Protein AF-A0A4S8SMD7-F1 (afdb_monomer_lite)

Radius of gyration: 25.99 Å; chains: 1; bounding box: 83×62×68 Å

InterPro domains:
  IPR006640 SprT-like [PF10263] (45-137)
  IPR006640 SprT-like [SM00731] (47-194)

pLDDT: mean 81.12, std 17.54, range [32.28, 97.88]

Sequence (212 aa):
MNTQYDCIIERNGTQNDEFARIHCRTTALRRREFGFRKKDIAEWLIHELDQRTTGGTIAYLTGGIKIIWKERIPGKLGVADVVSGTIQLSEELIDDEQKLRNTVCHEFSHLLAYYHSGRTDHGELFFCWAQFCTDKMRPLDMGPVQIKAPRQDSYEFIWQCEKEDCGQEYGRHTKSIDLRWDKCHRCLGALLQTNPIARTLRWQIDTPGTIH

Structure (mmCIF, N/CA/C/O backbone):
data_AF-A0A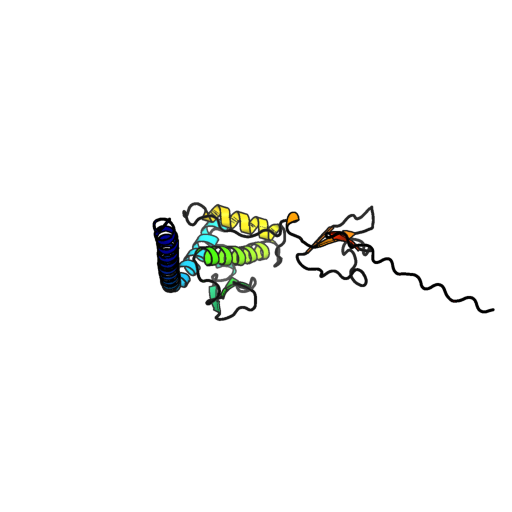4S8SMD7-F1
#
_entry.id   AF-A0A4S8SMD7-F1
#
loop_
_atom_site.group_PDB
_atom_site.id
_atom_site.type_symbol
_atom_site.label_atom_id
_atom_site.label_alt_id
_atom_site.label_comp_id
_atom_site.label_asym_id
_atom_site.label_entity_id
_atom_site.label_seq_id
_atom_site.pdbx_PDB_ins_code
_atom_site.Cartn_x
_atom_site.Cartn_y
_atom_site.Cartn_z
_atom_site.occupancy
_atom_site.B_iso_or_equiv
_atom_site.auth_seq_id
_atom_site.auth_comp_id
_atom_site.auth_asym_id
_atom_site.auth_atom_id
_atom_site.pdbx_PDB_model_num
ATOM 1 N N . MET A 1 1 ? 37.724 35.837 40.756 1.00 41.38 1 MET A N 1
ATOM 2 C CA . MET A 1 1 ? 37.958 34.627 39.938 1.00 41.38 1 MET A CA 1
ATOM 3 C C . MET A 1 1 ? 36.617 33.926 39.773 1.00 41.38 1 MET A C 1
ATOM 5 O O . MET A 1 1 ? 35.863 33.871 40.734 1.00 41.38 1 MET A O 1
ATOM 9 N N . ASN A 1 2 ? 36.286 33.588 38.527 1.00 46.41 2 ASN A N 1
ATOM 10 C CA . ASN A 1 2 ? 34.947 33.412 37.950 1.00 46.41 2 ASN A CA 1
ATOM 11 C C . ASN A 1 2 ? 34.037 32.377 38.642 1.00 46.41 2 ASN A C 1
ATOM 13 O O . ASN A 1 2 ? 34.191 31.191 38.403 1.00 46.41 2 ASN A O 1
ATOM 17 N N . THR A 1 3 ? 33.016 32.827 39.376 1.00 52.53 3 THR A N 1
ATOM 18 C CA . THR A 1 3 ? 31.900 31.995 39.886 1.00 52.53 3 THR A CA 1
ATOM 19 C C . THR A 1 3 ? 30.621 32.112 39.042 1.00 52.53 3 THR A C 1
ATOM 21 O O . THR A 1 3 ? 29.608 31.489 39.344 1.00 52.53 3 THR A O 1
ATOM 24 N N . GLN A 1 4 ? 30.644 32.913 37.971 1.00 45.66 4 GLN A N 1
ATOM 25 C CA . GLN A 1 4 ? 29.459 33.206 37.154 1.00 45.66 4 GLN A CA 1
ATOM 26 C C . GLN A 1 4 ? 29.297 32.271 35.940 1.00 45.66 4 GLN A C 1
ATOM 28 O O . GLN A 1 4 ? 28.200 32.168 35.400 1.00 45.66 4 GLN A O 1
ATOM 33 N N . TYR A 1 5 ? 30.356 31.560 35.535 1.00 41.28 5 TYR A N 1
ATOM 34 C CA . TYR A 1 5 ? 30.335 30.658 34.374 1.00 41.28 5 TYR A CA 1
ATOM 35 C C . TYR A 1 5 ? 29.839 29.242 34.721 1.00 41.28 5 TYR A C 1
ATOM 37 O O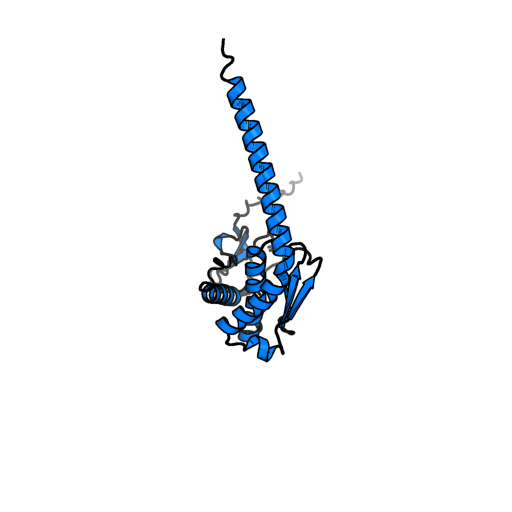 . TYR A 1 5 ? 29.122 28.646 33.918 1.00 41.28 5 TYR A O 1
ATOM 45 N N . ASP A 1 6 ? 30.103 28.749 35.935 1.00 43.66 6 ASP A N 1
ATOM 46 C CA . ASP A 1 6 ? 29.659 27.413 36.372 1.00 43.66 6 ASP A CA 1
ATOM 47 C C . ASP A 1 6 ? 28.130 27.333 36.553 1.00 43.66 6 ASP A C 1
ATOM 49 O O . ASP A 1 6 ? 27.500 26.336 36.206 1.00 43.66 6 ASP A O 1
ATOM 53 N N . CYS A 1 7 ? 27.491 28.432 36.971 1.00 41.72 7 CYS A N 1
ATOM 54 C CA . CYS A 1 7 ? 26.037 28.490 37.172 1.00 41.72 7 CYS A CA 1
ATOM 55 C C . CYS A 1 7 ? 25.232 28.487 35.850 1.00 41.72 7 CYS A C 1
ATOM 57 O O . CYS A 1 7 ? 24.040 28.181 35.845 1.00 41.72 7 CYS A O 1
ATOM 59 N N . ILE A 1 8 ? 25.861 28.827 34.715 1.00 46.12 8 ILE A N 1
ATOM 60 C CA . ILE A 1 8 ? 25.218 28.843 33.387 1.00 46.12 8 ILE A CA 1
ATOM 61 C C . ILE A 1 8 ? 25.262 27.447 32.743 1.00 46.12 8 ILE A C 1
ATOM 63 O O . ILE A 1 8 ? 24.294 27.038 32.101 1.00 46.12 8 ILE A O 1
ATOM 67 N N . ILE A 1 9 ? 26.344 26.688 32.945 1.00 48.50 9 ILE A N 1
ATOM 68 C CA . ILE A 1 9 ? 26.490 25.326 32.406 1.00 48.50 9 ILE A CA 1
ATOM 69 C C . ILE A 1 9 ? 25.503 24.354 33.084 1.00 48.50 9 ILE A C 1
ATOM 71 O O . ILE A 1 9 ? 24.825 23.597 32.389 1.00 48.50 9 ILE A O 1
ATOM 75 N N . GLU A 1 10 ? 25.330 24.428 34.409 1.00 45.69 10 GLU A N 1
ATOM 76 C CA . GLU A 1 10 ? 24.370 23.580 35.144 1.00 45.69 10 GLU A CA 1
ATOM 77 C C . GLU A 1 10 ? 22.899 23.890 34.802 1.00 45.69 10 GLU A C 1
ATOM 79 O O . GLU A 1 10 ? 22.065 22.984 34.685 1.00 45.69 10 GLU A O 1
ATOM 84 N N . ARG A 1 11 ? 22.564 25.168 34.572 1.00 49.81 11 ARG A N 1
ATOM 85 C CA . ARG A 1 11 ? 21.213 25.578 34.143 1.00 49.81 11 ARG A CA 1
ATOM 86 C C . ARG A 1 11 ? 20.875 25.092 32.730 1.00 49.81 11 ARG A C 1
ATOM 88 O O . ARG A 1 11 ? 19.747 24.675 32.494 1.00 49.81 11 ARG A O 1
ATOM 95 N N . ASN A 1 12 ? 21.845 25.077 31.814 1.00 52.22 12 ASN A N 1
ATOM 96 C CA . ASN A 1 12 ? 21.645 24.567 30.452 1.00 52.22 12 ASN A CA 1
ATOM 97 C C . ASN A 1 12 ? 21.489 23.034 30.405 1.00 52.22 12 ASN A C 1
ATOM 99 O O . ASN A 1 12 ? 20.720 22.524 29.591 1.00 52.22 12 ASN A O 1
ATOM 103 N N . GLY A 1 13 ? 22.178 22.293 31.282 1.00 56.97 13 GLY A N 1
ATOM 104 C CA . GLY A 1 13 ? 22.036 20.835 31.391 1.00 56.97 13 GLY A CA 1
ATOM 105 C C . GLY A 1 13 ? 20.663 20.407 31.920 1.00 56.97 13 GLY A C 1
ATOM 106 O O . GLY A 1 13 ? 19.989 19.580 31.313 1.00 56.97 13 GLY A O 1
ATOM 107 N N . THR A 1 14 ? 20.200 21.038 33.002 1.00 60.91 14 THR A N 1
ATOM 108 C CA . THR A 1 14 ? 18.906 20.713 33.631 1.00 60.91 14 THR A CA 1
ATOM 109 C C . THR A 1 14 ? 17.706 21.074 32.753 1.00 60.91 14 THR A C 1
ATOM 111 O O . THR A 1 14 ? 16.734 20.319 32.699 1.00 60.91 14 THR A O 1
ATOM 114 N N . GLN A 1 15 ? 17.789 22.179 32.006 1.00 60.78 15 GLN A N 1
ATOM 115 C CA . GLN A 1 15 ? 16.745 22.585 31.070 1.00 60.78 15 GLN A CA 1
ATOM 116 C C . GLN A 1 15 ? 16.658 21.638 29.858 1.00 60.78 15 GLN A C 1
ATOM 118 O O . GLN A 1 15 ? 15.559 21.244 29.468 1.00 60.78 15 GLN A O 1
ATOM 123 N N . ASN A 1 16 ? 17.796 21.206 29.298 1.00 66.81 16 ASN A N 1
ATOM 124 C CA . ASN A 1 16 ? 17.831 20.209 28.219 1.00 66.81 16 ASN A CA 1
ATOM 125 C C . ASN A 1 16 ? 17.277 18.845 28.665 1.00 66.81 16 ASN A C 1
ATOM 127 O O . ASN A 1 16 ? 16.540 18.206 27.910 1.00 66.81 16 ASN A O 1
ATOM 131 N N . ASP A 1 17 ? 17.558 18.429 29.901 1.00 72.25 17 ASP A N 1
ATOM 132 C CA . ASP A 1 17 ? 17.010 17.199 30.482 1.00 72.25 17 ASP A CA 1
ATOM 133 C C . ASP A 1 17 ? 15.491 17.284 30.697 1.00 72.25 17 ASP A C 1
ATOM 135 O O . ASP A 1 17 ? 14.762 16.318 30.449 1.00 72.25 17 ASP A O 1
ATOM 139 N N . GLU A 1 18 ? 14.982 18.440 31.129 1.00 74.19 18 GLU A N 1
ATOM 140 C CA . GLU A 1 18 ? 13.546 18.685 31.264 1.00 74.19 18 GLU A CA 1
ATOM 141 C C . GLU A 1 18 ? 12.842 18.672 29.900 1.00 74.19 18 GLU A C 1
ATOM 143 O O . GLU A 1 18 ? 11.834 17.976 29.734 1.00 74.19 18 GLU A O 1
ATOM 148 N N . PHE A 1 19 ? 13.409 19.343 28.891 1.00 73.12 19 PHE A N 1
ATOM 149 C CA . PHE A 1 19 ? 12.911 19.292 27.514 1.00 73.12 19 PHE A CA 1
ATOM 150 C C . PHE A 1 19 ? 12.881 17.860 26.970 1.00 73.12 19 PHE A C 1
ATOM 152 O O . PHE A 1 19 ? 11.868 17.446 26.401 1.00 73.12 19 PHE A O 1
ATOM 159 N N . ALA A 1 20 ? 13.940 17.074 27.182 1.00 67.94 20 ALA A N 1
ATOM 160 C CA . ALA A 1 20 ? 13.997 15.677 26.758 1.00 67.94 20 ALA A CA 1
ATOM 161 C C . ALA A 1 20 ? 12.917 14.821 27.443 1.00 67.94 20 ALA A C 1
ATOM 163 O O . ALA A 1 20 ? 12.244 14.020 26.787 1.00 67.94 20 ALA A O 1
ATOM 164 N N . ARG A 1 21 ? 12.685 15.018 28.747 1.00 69.62 21 ARG A N 1
ATOM 165 C CA . ARG A 1 21 ? 11.627 14.325 29.505 1.00 69.62 21 ARG A CA 1
ATOM 166 C C . ARG A 1 21 ? 10.229 14.700 29.020 1.00 69.62 21 ARG A C 1
ATOM 168 O O . ARG A 1 21 ? 9.400 13.811 28.815 1.00 69.62 21 ARG A O 1
ATOM 175 N N . ILE A 1 22 ? 9.962 15.989 28.803 1.00 74.50 22 ILE A N 1
ATOM 176 C CA . ILE A 1 22 ? 8.681 16.479 28.272 1.00 74.50 22 ILE A CA 1
ATOM 177 C C . ILE A 1 22 ? 8.455 15.936 26.856 1.00 74.50 22 ILE A C 1
ATOM 179 O O . ILE A 1 22 ? 7.368 15.438 26.553 1.00 74.50 22 ILE A O 1
ATOM 183 N N . HIS A 1 23 ? 9.475 15.959 25.998 1.00 71.75 23 HIS A N 1
ATOM 184 C CA . HIS A 1 23 ? 9.405 15.411 24.645 1.00 71.75 23 HIS A CA 1
ATOM 185 C C . HIS A 1 23 ? 9.145 13.895 24.646 1.00 71.75 23 HIS A C 1
ATOM 187 O O . HIS A 1 23 ? 8.269 13.409 23.930 1.00 71.75 23 HIS A O 1
ATOM 193 N N . CYS A 1 24 ? 9.841 13.139 25.498 1.00 73.12 24 CYS A N 1
ATOM 194 C CA . CYS A 1 24 ? 9.618 11.704 25.665 1.00 73.12 24 CYS A CA 1
ATOM 195 C C . CYS A 1 24 ? 8.185 11.411 26.139 1.00 73.12 24 CYS A C 1
ATOM 197 O O . CYS A 1 24 ? 7.475 10.609 25.528 1.00 73.12 24 CYS A O 1
ATOM 199 N N . ARG A 1 25 ? 7.713 12.125 27.171 1.00 74.25 25 ARG A N 1
ATOM 200 C CA . ARG A 1 25 ? 6.352 11.977 27.706 1.00 74.25 25 ARG A CA 1
ATOM 201 C C . ARG A 1 25 ? 5.287 12.314 26.664 1.00 74.25 25 ARG A C 1
ATOM 203 O O . ARG A 1 25 ? 4.328 11.564 26.511 1.00 74.25 25 ARG A O 1
ATOM 210 N N . THR A 1 26 ? 5.443 13.418 25.939 1.00 76.44 26 THR A N 1
ATOM 211 C CA . THR A 1 26 ? 4.496 13.817 24.883 1.00 76.44 26 THR A CA 1
ATOM 212 C C . THR A 1 26 ? 4.487 12.821 23.726 1.00 76.44 26 THR A C 1
ATOM 214 O O . THR A 1 26 ? 3.414 12.464 23.246 1.00 76.44 26 THR A O 1
ATOM 217 N N . THR A 1 27 ? 5.646 12.287 23.334 1.00 76.56 27 THR A N 1
ATOM 218 C CA . THR A 1 27 ? 5.750 11.232 22.314 1.00 76.56 27 THR A CA 1
ATOM 219 C C . THR A 1 27 ? 5.077 9.935 22.764 1.00 76.56 27 THR A C 1
ATOM 221 O O . THR A 1 27 ? 4.325 9.337 21.998 1.00 76.56 27 THR A O 1
ATOM 224 N N . ALA A 1 28 ? 5.271 9.519 24.018 1.00 77.38 28 ALA A N 1
ATOM 225 C CA . ALA A 1 28 ? 4.609 8.339 24.575 1.00 77.38 28 ALA A CA 1
ATOM 226 C C . ALA A 1 28 ? 3.078 8.495 24.621 1.00 77.38 28 ALA A C 1
ATOM 228 O O . ALA A 1 28 ? 2.353 7.562 24.277 1.00 77.38 28 ALA A O 1
ATOM 229 N N . LEU A 1 29 ? 2.579 9.681 24.989 1.00 82.81 29 LEU A N 1
ATOM 230 C CA . LEU A 1 29 ? 1.145 9.980 24.968 1.00 82.81 29 LEU A CA 1
ATOM 231 C C . LEU A 1 29 ? 0.577 9.944 23.543 1.00 82.81 29 LEU A C 1
ATOM 233 O O . LEU A 1 29 ? -0.448 9.303 23.334 1.00 82.81 29 LEU A O 1
ATOM 237 N N . ARG A 1 30 ? 1.272 10.541 22.563 1.00 80.44 30 ARG A N 1
ATOM 238 C CA . ARG A 1 30 ? 0.876 10.497 21.142 1.00 80.44 30 ARG A CA 1
ATOM 239 C C . ARG A 1 30 ? 0.817 9.068 20.605 1.00 80.44 30 ARG A C 1
ATOM 241 O O . ARG A 1 30 ? -0.160 8.709 19.960 1.00 80.44 30 ARG A O 1
ATOM 248 N N . ARG A 1 31 ? 1.817 8.235 20.916 1.00 81.69 31 ARG A N 1
ATOM 249 C CA . ARG A 1 31 ? 1.823 6.805 20.554 1.00 81.69 31 ARG A CA 1
ATOM 250 C C . ARG A 1 31 ? 0.638 6.059 21.157 1.00 81.69 31 ARG A C 1
ATOM 252 O O . ARG A 1 31 ? 0.001 5.264 20.475 1.00 81.69 31 ARG A O 1
ATOM 259 N N . ARG A 1 32 ? 0.323 6.325 22.429 1.00 86.12 32 ARG A N 1
ATOM 260 C CA . ARG A 1 32 ? -0.814 5.703 23.116 1.00 86.12 32 ARG A CA 1
ATOM 261 C C . ARG A 1 32 ? -2.148 6.126 22.499 1.00 86.12 32 ARG A C 1
ATOM 263 O O . ARG A 1 32 ? -2.985 5.271 22.241 1.00 86.12 32 ARG A O 1
ATOM 270 N N . GLU A 1 33 ? -2.330 7.420 22.250 1.00 88.56 33 GLU A N 1
ATOM 271 C CA . GLU A 1 33 ? -3.522 7.962 21.592 1.00 88.56 33 GLU A CA 1
ATOM 272 C C . GLU A 1 33 ? -3.705 7.374 20.188 1.00 88.56 33 GLU A C 1
ATOM 274 O O . GLU A 1 33 ? -4.790 6.907 19.842 1.00 88.56 33 GLU A O 1
ATOM 279 N N . PHE A 1 34 ? -2.627 7.335 19.403 1.00 91.44 34 PHE A N 1
ATOM 280 C CA . PHE A 1 34 ? -2.620 6.699 18.093 1.00 91.44 34 PHE A CA 1
ATOM 281 C C . PHE A 1 34 ? -2.985 5.214 18.187 1.00 91.44 34 PHE A C 1
ATOM 283 O O . PHE A 1 34 ? -3.823 4.747 17.422 1.00 91.44 34 PHE A O 1
ATOM 290 N N . GLY A 1 35 ? -2.446 4.490 19.171 1.00 90.38 35 GLY A N 1
ATOM 291 C CA . GLY A 1 35 ? -2.776 3.087 19.421 1.00 90.38 35 GLY A CA 1
ATOM 292 C C . GLY A 1 35 ? -4.277 2.814 19.562 1.00 90.38 35 GLY A C 1
ATOM 293 O O . GLY A 1 35 ? -4.737 1.775 19.094 1.00 90.38 35 GLY A O 1
ATOM 294 N N . PHE A 1 36 ? -5.048 3.751 20.128 1.00 91.31 36 PHE A N 1
ATOM 295 C CA . PHE A 1 36 ? -6.505 3.616 20.249 1.00 91.31 36 PHE A CA 1
ATOM 296 C C . PHE A 1 36 ? -7.260 3.822 18.934 1.00 91.31 36 PHE A C 1
ATOM 298 O O . PHE A 1 36 ? -8.317 3.230 18.761 1.00 91.31 36 PHE A O 1
ATOM 305 N N . ARG A 1 37 ? -6.740 4.647 18.016 1.00 94.19 37 ARG A N 1
ATOM 306 C CA . ARG A 1 37 ? -7.440 5.029 16.773 1.00 94.19 37 ARG A CA 1
ATOM 307 C C . ARG A 1 37 ? -6.867 4.385 15.513 1.00 94.19 37 ARG A C 1
ATOM 309 O O . ARG A 1 37 ? -7.486 4.459 14.459 1.00 94.19 37 ARG A O 1
ATOM 316 N N . LYS A 1 38 ? -5.685 3.761 15.581 1.00 94.81 38 LYS A N 1
ATOM 317 C CA . LYS A 1 38 ? -4.954 3.292 14.390 1.00 94.81 38 LYS A CA 1
ATOM 318 C C . LYS A 1 38 ? -5.741 2.297 13.540 1.00 94.81 38 LYS A C 1
ATOM 320 O O . LYS A 1 38 ? -5.583 2.302 12.326 1.00 94.81 38 LYS A O 1
ATOM 325 N N . LYS A 1 39 ? -6.586 1.465 14.156 1.00 96.19 39 LYS A N 1
ATOM 326 C CA . LYS A 1 39 ? -7.413 0.486 13.434 1.00 96.19 39 LYS A CA 1
ATOM 327 C C . LYS A 1 39 ? -8.501 1.183 12.623 1.00 96.19 39 LYS A C 1
ATOM 329 O O . LYS A 1 39 ? -8.583 0.946 11.424 1.00 96.19 39 LYS A O 1
ATOM 334 N N . ASP A 1 40 ? -9.216 2.121 13.238 1.00 96.00 40 ASP A N 1
ATOM 335 C CA . ASP A 1 40 ? -10.236 2.931 12.563 1.00 96.00 40 ASP A CA 1
ATOM 336 C C . ASP A 1 40 ? -9.630 3.771 11.435 1.00 96.00 40 ASP A C 1
ATOM 338 O O . ASP A 1 40 ? -10.178 3.839 10.337 1.00 96.00 40 ASP A O 1
ATOM 342 N N . ILE A 1 41 ? -8.455 4.365 11.680 1.00 94.88 41 ILE A N 1
ATOM 343 C CA . ILE A 1 41 ? -7.715 5.116 10.660 1.00 94.88 41 ILE A CA 1
ATOM 344 C C . ILE A 1 41 ? -7.346 4.200 9.489 1.00 94.88 41 ILE A C 1
ATOM 346 O O . ILE A 1 41 ? -7.475 4.612 8.342 1.00 94.88 41 ILE A O 1
ATOM 350 N N . ALA A 1 42 ? -6.894 2.972 9.748 1.00 96.56 42 ALA A N 1
ATOM 351 C CA . ALA A 1 42 ? -6.493 2.046 8.694 1.00 96.56 42 ALA A CA 1
ATOM 352 C C . ALA A 1 42 ? -7.679 1.615 7.813 1.00 96.56 42 ALA A C 1
ATOM 354 O O . ALA A 1 42 ? -7.561 1.648 6.589 1.00 96.56 42 ALA A O 1
ATOM 355 N N . GLU A 1 43 ? -8.816 1.271 8.424 1.00 96.69 43 GLU A N 1
ATOM 356 C CA . GLU A 1 43 ? -10.051 0.920 7.704 1.00 96.69 43 GLU A CA 1
ATOM 357 C C . GLU A 1 43 ? -10.543 2.088 6.842 1.00 96.69 43 GLU A C 1
ATOM 359 O O . GLU A 1 43 ? -10.805 1.934 5.647 1.00 96.69 43 GLU A O 1
ATOM 364 N N . TRP A 1 44 ? -10.582 3.290 7.422 1.00 95.56 44 TRP A N 1
ATOM 365 C CA . TRP A 1 44 ? -10.942 4.499 6.690 1.00 95.56 44 TRP A CA 1
ATOM 366 C C . TRP A 1 44 ? -9.966 4.793 5.539 1.00 95.56 44 TRP A C 1
ATOM 368 O O . TRP A 1 44 ? -10.401 5.125 4.437 1.00 95.56 44 TRP A O 1
ATOM 378 N N . LEU A 1 45 ? -8.655 4.617 5.753 1.00 95.38 45 LEU A N 1
ATOM 379 C CA . LEU A 1 45 ? -7.633 4.846 4.727 1.00 95.38 45 LEU A CA 1
ATOM 380 C C . LEU A 1 45 ? -7.822 3.937 3.515 1.00 95.38 45 LEU A C 1
ATOM 382 O O . LEU A 1 45 ? -7.719 4.420 2.391 1.00 95.38 45 LEU A O 1
ATOM 386 N N . ILE A 1 46 ? -8.076 2.641 3.719 1.00 96.06 46 ILE A N 1
ATOM 387 C CA . ILE A 1 46 ? -8.284 1.707 2.605 1.00 96.06 46 ILE A CA 1
ATOM 388 C C . ILE A 1 46 ? -9.532 2.074 1.811 1.00 96.06 46 ILE A C 1
ATOM 390 O O . ILE A 1 46 ? -9.481 2.092 0.581 1.00 96.06 46 ILE A O 1
ATOM 394 N N . HIS A 1 47 ? -10.627 2.397 2.502 1.00 96.12 47 HIS A N 1
ATOM 395 C CA . HIS A 1 47 ? -11.850 2.831 1.841 1.00 96.12 47 HIS A CA 1
ATOM 396 C C . HIS A 1 47 ? -11.602 4.084 0.990 1.00 96.12 47 HIS A C 1
ATOM 398 O O . HIS A 1 47 ? -11.899 4.089 -0.203 1.00 96.12 47 HIS A O 1
ATOM 404 N N . GLU A 1 48 ? -11.006 5.130 1.567 1.00 95.56 48 GLU A N 1
ATOM 405 C CA . GLU A 1 48 ? -10.721 6.369 0.837 1.00 95.56 48 GLU A CA 1
ATOM 406 C C . GLU A 1 48 ? -9.742 6.163 -0.320 1.00 95.56 48 GLU A C 1
ATOM 408 O O . GLU A 1 48 ? -9.937 6.743 -1.389 1.00 95.56 48 GLU A O 1
ATOM 413 N N . LEU A 1 49 ? -8.710 5.334 -0.139 1.00 95.38 49 LEU A N 1
ATOM 414 C CA . LEU A 1 49 ? -7.770 4.996 -1.204 1.00 95.38 49 LEU A CA 1
ATOM 415 C C . LEU A 1 49 ? -8.498 4.352 -2.376 1.00 95.38 49 LEU A C 1
ATOM 417 O O . LEU A 1 49 ? -8.363 4.834 -3.501 1.00 95.38 49 LEU A O 1
ATOM 421 N N . ASP A 1 50 ? -9.296 3.315 -2.135 1.00 97.31 50 ASP A N 1
ATOM 422 C CA . ASP A 1 50 ? -9.985 2.609 -3.211 1.00 97.31 50 ASP A CA 1
ATOM 423 C C . ASP A 1 50 ? -11.019 3.495 -3.915 1.00 97.31 50 ASP A C 1
ATOM 425 O O . ASP A 1 50 ? -11.061 3.558 -5.147 1.00 97.31 50 ASP A O 1
ATOM 429 N N . GLN A 1 51 ? -11.785 4.280 -3.153 1.00 96.81 51 GLN A N 1
ATOM 430 C CA . GLN A 1 51 ? -12.743 5.229 -3.720 1.00 96.81 51 GLN A CA 1
ATOM 431 C C . GLN A 1 51 ? -12.062 6.297 -4.583 1.00 96.81 51 GLN A C 1
ATOM 433 O O . GLN A 1 51 ? -12.492 6.564 -5.705 1.00 96.81 51 GLN A O 1
ATOM 438 N N . ARG A 1 52 ? -10.967 6.901 -4.110 1.00 94.88 52 ARG A N 1
ATOM 439 C CA . ARG A 1 52 ? -10.307 8.015 -4.815 1.00 94.88 52 ARG A CA 1
ATOM 440 C C . ARG A 1 52 ? -9.423 7.571 -5.977 1.00 94.88 52 ARG A C 1
ATOM 442 O O . ARG A 1 52 ? -9.157 8.380 -6.873 1.00 94.88 52 ARG A O 1
ATOM 449 N N . THR A 1 53 ? -8.935 6.332 -5.956 1.00 94.69 53 THR A N 1
ATOM 450 C CA . THR A 1 53 ? -8.048 5.791 -6.997 1.00 94.69 53 THR A CA 1
ATOM 451 C C . THR A 1 53 ? -8.808 5.013 -8.063 1.00 94.69 53 THR A C 1
ATOM 453 O O . THR A 1 53 ? -8.535 5.221 -9.244 1.00 94.69 53 THR A O 1
ATOM 456 N N . THR A 1 54 ? -9.769 4.167 -7.675 1.00 96.19 54 THR A N 1
ATOM 457 C CA . THR A 1 54 ? -10.466 3.255 -8.599 1.00 96.19 54 THR A CA 1
ATOM 458 C C . THR A 1 54 ? -11.992 3.337 -8.547 1.00 96.19 54 THR A C 1
ATOM 460 O O . THR A 1 54 ? -12.663 2.611 -9.282 1.00 96.19 54 THR A O 1
ATOM 463 N N . GLY A 1 55 ? -12.564 4.194 -7.694 1.00 96.69 55 GLY A N 1
ATOM 464 C CA . GLY A 1 55 ? -14.014 4.271 -7.502 1.00 96.69 55 GLY A CA 1
ATOM 465 C C . GLY A 1 55 ? -14.608 3.027 -6.835 1.00 96.69 55 GLY A C 1
ATOM 466 O O . GLY A 1 55 ? -15.761 2.698 -7.097 1.00 96.69 55 GLY A O 1
ATOM 467 N N . GLY A 1 56 ? -13.826 2.306 -6.023 1.00 96.88 56 GLY A N 1
ATOM 468 C CA . GLY A 1 56 ? -14.283 1.090 -5.337 1.00 96.88 56 GLY A CA 1
ATOM 469 C C . GLY A 1 56 ? -14.101 -0.213 -6.127 1.00 96.88 56 GLY A C 1
ATOM 470 O O . GLY A 1 56 ? -14.647 -1.250 -5.747 1.00 96.88 56 GLY A O 1
ATOM 471 N N . THR A 1 57 ? -13.379 -0.179 -7.252 1.00 96.62 57 THR A N 1
ATOM 472 C CA . THR A 1 57 ? -13.217 -1.343 -8.135 1.00 96.62 57 THR A CA 1
ATOM 473 C C . THR A 1 57 ? -12.420 -2.456 -7.461 1.00 96.62 57 THR A C 1
ATOM 475 O O . THR A 1 57 ? -12.774 -3.623 -7.613 1.00 96.62 57 THR A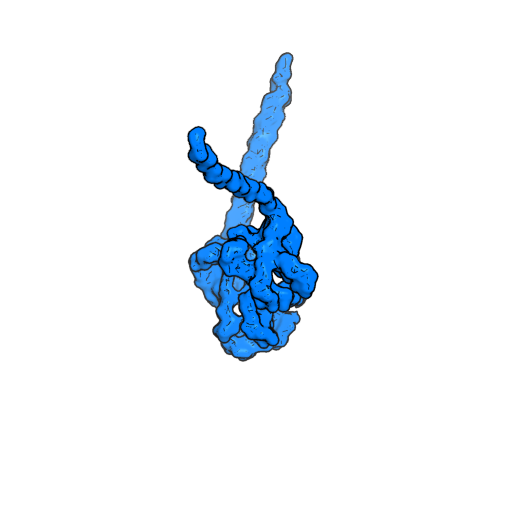 O 1
ATOM 478 N N . ILE A 1 58 ? -11.369 -2.137 -6.696 1.00 95.81 58 ILE A N 1
ATOM 479 C CA . ILE A 1 58 ? -10.554 -3.177 -6.052 1.00 95.81 58 ILE A CA 1
ATOM 480 C C . ILE A 1 58 ? -11.370 -3.897 -4.982 1.00 95.81 58 ILE A C 1
ATOM 482 O O . ILE A 1 58 ? -11.402 -5.125 -4.986 1.00 95.81 58 ILE A O 1
ATOM 486 N N . ALA A 1 59 ? -12.101 -3.167 -4.135 1.00 96.12 59 ALA A N 1
ATOM 487 C CA . ALA A 1 59 ? -13.005 -3.776 -3.169 1.00 96.12 59 ALA A CA 1
ATOM 488 C C . ALA A 1 59 ? -14.092 -4.618 -3.846 1.00 96.12 59 ALA A C 1
ATOM 490 O O . ALA A 1 59 ? -14.412 -5.699 -3.359 1.00 96.12 59 ALA A O 1
ATOM 491 N N . TYR A 1 60 ? -14.641 -4.175 -4.979 1.00 95.44 60 TYR A N 1
ATOM 492 C CA . TYR A 1 60 ? -15.598 -4.982 -5.735 1.00 95.44 60 TYR A CA 1
ATOM 493 C C . TYR A 1 60 ? -14.984 -6.309 -6.211 1.00 95.44 60 TYR A C 1
ATOM 495 O O . TYR A 1 60 ? -15.573 -7.368 -5.997 1.00 95.44 60 TYR A O 1
ATOM 503 N N . LEU A 1 61 ? -13.787 -6.267 -6.805 1.00 92.94 61 LEU A N 1
ATOM 504 C CA . LEU A 1 61 ? -13.115 -7.450 -7.351 1.00 92.94 61 LEU A CA 1
ATOM 505 C C . LEU A 1 61 ? -12.659 -8.439 -6.270 1.00 92.94 61 LEU A C 1
ATOM 507 O O . LEU A 1 61 ? -12.680 -9.645 -6.506 1.00 92.94 61 LEU A O 1
ATOM 511 N N . THR A 1 62 ? -12.278 -7.954 -5.087 1.00 92.75 62 THR A N 1
ATOM 512 C CA . THR A 1 62 ? -11.804 -8.806 -3.983 1.00 92.75 62 THR A CA 1
ATOM 513 C C . THR A 1 62 ? -12.927 -9.286 -3.058 1.00 92.75 62 THR A C 1
ATOM 515 O O . THR A 1 62 ? -12.680 -10.093 -2.162 1.00 92.75 62 THR A O 1
ATOM 518 N N . GLY A 1 63 ? -14.159 -8.785 -3.221 1.00 92.50 63 GLY A N 1
ATOM 519 C CA . GLY A 1 63 ? -15.242 -8.999 -2.253 1.00 92.50 63 GLY A CA 1
ATOM 520 C C . GLY A 1 63 ? -15.034 -8.237 -0.934 1.00 92.50 63 GLY A C 1
ATOM 521 O O . GLY A 1 63 ? -15.473 -8.685 0.127 1.00 92.50 63 GLY A O 1
ATOM 522 N N . GLY A 1 64 ? -14.343 -7.101 -1.006 1.00 93.56 64 GLY A N 1
ATOM 523 C CA . GLY A 1 64 ? -13.933 -6.245 0.101 1.00 93.56 64 GLY A CA 1
ATOM 524 C C . GLY A 1 64 ? -12.434 -6.355 0.370 1.00 93.56 64 GLY A C 1
ATOM 525 O O . GLY A 1 64 ? -11.871 -7.450 0.377 1.00 93.56 64 GLY A O 1
ATOM 526 N N . ILE A 1 65 ? -11.778 -5.218 0.592 1.00 96.38 65 ILE A N 1
ATOM 527 C CA . ILE A 1 65 ? -10.373 -5.174 1.012 1.00 96.38 65 ILE A CA 1
ATOM 528 C C . ILE A 1 65 ? -10.348 -5.310 2.532 1.00 96.38 65 ILE A C 1
ATOM 530 O O . ILE A 1 65 ? -11.025 -4.555 3.225 1.00 96.38 65 ILE A O 1
ATOM 534 N N . LYS A 1 66 ? -9.604 -6.285 3.058 1.00 96.06 66 LYS A N 1
ATOM 535 C CA . LYS A 1 66 ? -9.605 -6.613 4.496 1.00 96.06 66 LYS A CA 1
ATOM 536 C C . LYS A 1 66 ? -8.289 -6.229 5.144 1.00 96.06 66 LYS A C 1
ATOM 538 O O . LYS A 1 66 ? -7.235 -6.524 4.584 1.00 96.06 66 LYS A O 1
ATOM 543 N N . ILE A 1 67 ? -8.333 -5.682 6.357 1.00 97.38 67 ILE A N 1
ATOM 544 C CA . ILE A 1 67 ? -7.133 -5.470 7.172 1.00 97.38 67 ILE A CA 1
ATOM 545 C C . ILE A 1 67 ? -7.009 -6.571 8.217 1.00 97.38 67 ILE A C 1
ATOM 547 O O . ILE A 1 67 ? -7.938 -6.856 8.970 1.00 97.38 67 ILE A O 1
ATOM 551 N N . ILE A 1 68 ? -5.821 -7.170 8.301 1.00 97.25 68 ILE A N 1
ATOM 552 C CA . ILE A 1 68 ? -5.464 -8.098 9.375 1.00 97.25 68 ILE A CA 1
ATOM 553 C C . ILE A 1 68 ? -4.263 -7.547 10.134 1.00 97.25 68 ILE A C 1
ATOM 555 O O . ILE A 1 68 ? -3.163 -7.426 9.600 1.00 97.25 68 ILE A O 1
ATOM 559 N N . TRP A 1 69 ? -4.455 -7.283 11.420 1.00 96.88 69 TRP A N 1
ATOM 560 C CA . TRP A 1 69 ? -3.369 -6.895 12.310 1.00 96.88 69 TRP A CA 1
ATOM 561 C C . TRP A 1 69 ? -2.612 -8.131 12.800 1.00 96.88 69 TRP A C 1
ATOM 563 O O . TRP A 1 69 ? -3.212 -9.107 13.258 1.00 96.88 69 TRP A O 1
ATOM 573 N N . LYS A 1 70 ? -1.286 -8.101 12.683 1.00 95.44 70 LYS A N 1
ATOM 574 C CA . LYS A 1 70 ? -0.373 -9.156 13.134 1.00 95.44 70 LYS A CA 1
ATOM 575 C C . LYS A 1 70 ? 0.573 -8.584 14.177 1.00 95.44 70 LYS A C 1
ATOM 577 O O . LYS A 1 70 ? 1.155 -7.528 13.954 1.00 95.44 70 LYS A O 1
ATOM 582 N N . GLU A 1 71 ? 0.782 -9.308 15.273 1.00 89.94 71 GLU A N 1
ATOM 583 C CA . GLU A 1 71 ? 1.768 -8.925 16.295 1.00 89.94 71 GLU A CA 1
ATOM 584 C C . GLU A 1 71 ? 3.157 -8.763 15.667 1.00 89.94 71 GLU A C 1
ATOM 586 O O . GLU A 1 71 ? 3.777 -7.707 15.766 1.00 89.94 71 GLU A O 1
ATOM 591 N N . ARG A 1 72 ? 3.589 -9.768 14.893 1.00 80.56 72 ARG A N 1
ATOM 592 C CA . ARG A 1 72 ? 4.891 -9.771 14.228 1.00 80.56 72 ARG A CA 1
ATOM 593 C C . ARG A 1 72 ? 4.779 -10.100 12.746 1.00 80.56 72 ARG A C 1
ATOM 595 O O . ARG A 1 72 ? 4.300 -11.167 12.370 1.00 80.56 72 ARG A O 1
ATOM 602 N N . ILE A 1 73 ? 5.337 -9.220 11.919 1.00 85.75 73 ILE A N 1
ATOM 603 C CA . ILE A 1 73 ? 5.697 -9.508 10.529 1.00 85.75 73 ILE A CA 1
ATOM 604 C C . ILE A 1 73 ? 7.221 -9.350 10.444 1.00 85.75 73 ILE A C 1
ATOM 606 O O . ILE A 1 73 ? 7.726 -8.233 10.560 1.00 85.75 73 ILE A O 1
ATOM 610 N N . PRO A 1 74 ? 7.998 -10.443 10.335 1.00 81.00 74 PRO A N 1
ATOM 611 C CA . PRO A 1 74 ? 9.454 -10.356 10.366 1.00 81.00 74 PRO A CA 1
ATOM 612 C C . PRO A 1 74 ? 10.004 -9.411 9.288 1.00 81.00 74 PRO A C 1
ATOM 614 O O . PRO A 1 74 ? 9.863 -9.665 8.094 1.00 81.00 74 PRO A O 1
ATOM 617 N N . GLY A 1 75 ? 10.630 -8.315 9.725 1.00 78.69 75 GLY A N 1
ATOM 618 C CA . GLY A 1 75 ? 11.317 -7.360 8.852 1.00 78.69 75 GLY A CA 1
ATOM 619 C C . GLY A 1 75 ? 10.417 -6.500 7.959 1.00 78.69 75 GLY A C 1
ATOM 620 O O . GLY A 1 75 ? 10.947 -5.821 7.082 1.00 78.69 75 GLY A O 1
ATOM 621 N N . LYS A 1 76 ? 9.088 -6.508 8.144 1.00 84.81 76 LYS A N 1
ATOM 622 C CA . LYS A 1 76 ? 8.149 -5.728 7.320 1.00 84.81 76 LYS A CA 1
ATOM 623 C C . LYS A 1 76 ? 7.095 -5.030 8.178 1.00 84.81 76 LYS A C 1
ATOM 625 O O . LYS A 1 76 ? 6.692 -5.547 9.214 1.00 84.81 76 LYS A O 1
ATOM 630 N N . LEU A 1 77 ? 6.633 -3.867 7.721 1.00 90.31 77 LEU A N 1
ATOM 631 C CA . LEU A 1 77 ? 5.524 -3.133 8.346 1.00 90.31 77 LEU A CA 1
ATOM 632 C C . LEU A 1 77 ? 4.160 -3.655 7.885 1.00 90.31 77 LEU A C 1
ATOM 634 O O . LEU A 1 77 ? 3.209 -3.637 8.664 1.00 90.31 77 LEU A O 1
ATOM 638 N N . GLY A 1 78 ? 4.077 -4.146 6.649 1.00 93.38 78 GLY A N 1
ATOM 639 C CA . GLY A 1 78 ? 2.874 -4.728 6.077 1.00 93.38 78 GLY A CA 1
ATOM 640 C C . GLY A 1 78 ? 3.173 -5.708 4.945 1.00 93.38 78 GLY A C 1
ATOM 641 O O . GLY A 1 78 ? 4.330 -5.873 4.546 1.00 93.38 78 GLY A O 1
ATOM 642 N N . VAL A 1 79 ? 2.128 -6.419 4.513 1.00 94.69 79 VAL A N 1
ATOM 643 C CA . VAL A 1 79 ? 2.127 -7.323 3.352 1.00 94.69 79 VAL A CA 1
ATOM 644 C C . VAL A 1 79 ? 0.732 -7.351 2.725 1.00 94.69 79 VAL A C 1
ATOM 646 O O . VAL A 1 79 ? -0.238 -7.672 3.412 1.00 94.69 79 VAL A O 1
ATOM 649 N N . ALA A 1 80 ? 0.635 -7.104 1.423 1.00 96.25 80 ALA A N 1
ATOM 650 C CA . ALA A 1 80 ? -0.564 -7.370 0.633 1.00 96.25 80 ALA A CA 1
ATOM 651 C C . ALA A 1 80 ? -0.622 -8.828 0.137 1.00 96.25 80 ALA A C 1
ATOM 653 O O . ALA A 1 80 ? 0.290 -9.314 -0.532 1.00 96.25 80 ALA A O 1
ATOM 654 N N . ASP A 1 81 ? -1.728 -9.514 0.417 1.00 95.50 81 ASP A N 1
ATOM 655 C CA . ASP A 1 81 ? -2.160 -10.705 -0.311 1.00 95.50 81 ASP A CA 1
ATOM 656 C C . ASP A 1 81 ? -3.062 -10.257 -1.463 1.00 95.50 81 ASP A C 1
ATOM 658 O O . ASP A 1 81 ? -4.256 -9.994 -1.298 1.00 95.50 81 ASP A O 1
ATOM 662 N N . VAL A 1 82 ? -2.450 -10.141 -2.638 1.00 93.44 82 VAL A N 1
ATOM 663 C CA . VAL A 1 82 ? -3.080 -9.612 -3.851 1.00 93.44 82 VAL A CA 1
ATOM 664 C C . VAL A 1 82 ? -4.209 -10.494 -4.386 1.00 93.44 82 VAL A C 1
ATOM 666 O O . VAL A 1 82 ? -5.100 -9.985 -5.063 1.00 93.44 82 VAL A O 1
ATOM 669 N N . VAL A 1 83 ? -4.206 -11.790 -4.055 1.00 89.00 83 VAL A N 1
ATOM 670 C CA . VAL A 1 83 ? -5.231 -12.738 -4.512 1.00 89.00 83 VAL A CA 1
ATOM 671 C C . VAL A 1 83 ? -6.508 -12.563 -3.700 1.00 89.00 83 VAL A C 1
ATOM 673 O O . VAL A 1 83 ? -7.591 -12.487 -4.270 1.00 89.00 83 VAL A O 1
ATOM 676 N N . SER A 1 84 ? -6.393 -12.472 -2.372 1.00 92.31 84 SER A N 1
ATOM 677 C CA . SER A 1 84 ? -7.557 -12.291 -1.497 1.00 92.31 84 SER A CA 1
ATOM 678 C C . SER A 1 84 ? -7.955 -10.829 -1.274 1.00 92.31 84 SER A C 1
ATOM 680 O O . SER A 1 84 ? -8.999 -10.577 -0.677 1.00 92.31 84 SER A O 1
ATOM 682 N N . GLY A 1 85 ? -7.132 -9.863 -1.700 1.00 94.00 85 GLY A N 1
ATOM 683 C CA . GLY A 1 85 ? -7.326 -8.446 -1.379 1.00 94.00 85 GLY A CA 1
ATOM 684 C C . GLY A 1 85 ? -7.116 -8.126 0.102 1.00 94.00 85 GLY A C 1
ATOM 685 O O . GLY A 1 85 ? -7.702 -7.178 0.622 1.00 94.00 85 GLY A O 1
ATOM 686 N N . THR A 1 86 ? -6.322 -8.928 0.812 1.00 97.50 86 THR A N 1
ATOM 687 C CA . THR A 1 86 ? -6.079 -8.742 2.247 1.00 97.50 86 THR A CA 1
ATOM 688 C C . THR A 1 86 ? -4.776 -7.985 2.473 1.00 97.50 86 THR A C 1
ATOM 690 O O . THR A 1 86 ? -3.736 -8.374 1.952 1.00 97.50 86 THR A O 1
ATOM 693 N N . ILE A 1 87 ? -4.796 -6.948 3.306 1.00 97.81 87 ILE A N 1
ATOM 694 C CA . ILE A 1 87 ? -3.608 -6.209 3.736 1.00 97.81 87 ILE A CA 1
ATOM 695 C C . ILE A 1 87 ? -3.299 -6.562 5.190 1.00 97.81 87 ILE A C 1
ATOM 697 O O . ILE A 1 87 ? -4.100 -6.347 6.098 1.00 97.81 87 ILE A O 1
ATOM 701 N N . GLN A 1 88 ? -2.114 -7.116 5.422 1.00 97.88 88 GLN A N 1
ATOM 702 C CA . GLN A 1 88 ? -1.615 -7.422 6.756 1.00 97.88 88 GLN A CA 1
ATOM 703 C C . GLN A 1 88 ? -0.754 -6.268 7.258 1.00 97.88 88 GLN A C 1
ATOM 705 O O . GLN A 1 88 ? 0.107 -5.792 6.524 1.00 97.88 88 GLN A O 1
ATOM 710 N N . LEU A 1 89 ? -0.957 -5.843 8.504 1.00 97.50 89 LEU A N 1
ATOM 711 C CA . LEU A 1 89 ? -0.234 -4.732 9.129 1.00 97.50 89 LEU A CA 1
ATOM 712 C C . LEU A 1 89 ? 0.390 -5.171 10.455 1.00 97.50 89 LEU A C 1
ATOM 714 O O . LEU A 1 89 ? -0.223 -5.916 11.221 1.00 97.50 89 LEU A O 1
ATOM 718 N N . SER A 1 90 ? 1.605 -4.704 10.740 1.00 95.69 90 SER A N 1
ATOM 719 C CA . SER A 1 90 ? 2.274 -4.971 12.012 1.00 95.69 90 SER A CA 1
ATOM 720 C C . SER A 1 90 ? 1.717 -4.074 13.118 1.00 95.69 90 SER A C 1
ATOM 722 O O . SER A 1 90 ? 1.830 -2.851 13.066 1.00 95.69 90 SER A O 1
ATOM 724 N N . GLU A 1 91 ? 1.151 -4.700 14.146 1.00 93.19 91 GLU A N 1
ATOM 725 C CA . GLU A 1 91 ? 0.587 -4.028 15.317 1.00 93.19 91 GLU A CA 1
ATOM 726 C C . GLU A 1 91 ? 1.667 -3.275 16.111 1.00 93.19 91 GLU A C 1
ATOM 728 O O . GLU A 1 91 ? 1.419 -2.150 16.544 1.00 93.19 91 GLU A O 1
ATOM 733 N N . GLU A 1 92 ? 2.852 -3.873 16.275 1.00 88.06 92 GLU A N 1
ATOM 734 C CA . GLU A 1 92 ? 3.945 -3.323 17.089 1.00 88.06 92 GLU A CA 1
ATOM 735 C C . GLU A 1 92 ? 4.802 -2.287 16.354 1.00 88.06 92 GLU A C 1
ATOM 737 O O . GLU A 1 92 ? 5.261 -1.321 16.962 1.00 88.06 92 GLU A O 1
ATOM 742 N N . LEU A 1 93 ? 5.047 -2.479 15.052 1.00 89.81 93 LEU A N 1
ATOM 743 C CA . LEU A 1 93 ? 5.984 -1.632 14.306 1.00 89.81 93 LEU A CA 1
ATOM 744 C C . LEU A 1 93 ? 5.344 -0.349 13.756 1.00 89.81 93 LEU A C 1
ATOM 746 O O . LEU A 1 93 ? 6.056 0.608 13.436 1.00 89.81 93 LEU A O 1
ATOM 750 N N . ILE A 1 94 ? 4.015 -0.323 13.638 1.00 92.25 94 ILE A N 1
ATOM 751 C CA . ILE A 1 94 ? 3.252 0.860 13.241 1.00 92.25 94 ILE A CA 1
ATOM 752 C C . ILE A 1 94 ? 2.824 1.602 14.513 1.00 92.25 94 ILE A C 1
ATOM 754 O O . ILE A 1 94 ? 1.774 1.325 15.093 1.00 92.25 94 ILE A O 1
ATOM 758 N N . ASP A 1 95 ? 3.661 2.543 14.950 1.00 88.81 95 ASP A N 1
ATOM 759 C CA . ASP A 1 95 ? 3.506 3.313 16.194 1.00 88.81 95 ASP A CA 1
ATOM 760 C C . ASP A 1 95 ? 3.125 4.788 15.979 1.00 88.81 95 ASP A C 1
ATOM 762 O O . ASP A 1 95 ? 2.915 5.514 16.952 1.00 88.81 95 ASP A O 1
ATOM 766 N N . ASP A 1 96 ? 3.008 5.232 14.726 1.00 90.06 96 ASP A N 1
ATOM 767 C CA . ASP A 1 96 ? 2.550 6.571 14.366 1.00 90.06 96 ASP A CA 1
ATOM 768 C C . ASP A 1 96 ? 1.706 6.580 13.080 1.00 90.06 96 ASP A C 1
ATOM 770 O O . ASP A 1 96 ? 1.740 5.659 12.256 1.00 90.06 96 ASP A O 1
ATOM 774 N N . GLU A 1 97 ? 0.939 7.656 12.909 1.00 90.19 97 GLU A N 1
ATOM 775 C CA . GLU A 1 97 ? -0.019 7.793 11.814 1.00 90.19 97 GLU A CA 1
ATOM 776 C C . GLU A 1 97 ? 0.655 7.896 10.439 1.00 90.19 97 GLU A C 1
ATOM 778 O O . GLU A 1 97 ? 0.137 7.362 9.461 1.00 90.19 97 GLU A O 1
ATOM 783 N N . GLN A 1 98 ? 1.837 8.514 10.342 1.00 88.44 98 GLN A N 1
ATOM 784 C CA . GLN A 1 98 ? 2.554 8.621 9.071 1.00 88.44 98 GLN A CA 1
ATOM 785 C C . GLN A 1 98 ? 3.049 7.249 8.607 1.00 88.44 98 GLN A C 1
ATOM 787 O O . GLN A 1 98 ? 2.910 6.921 7.427 1.00 88.44 98 GLN A O 1
ATOM 792 N N . LYS A 1 99 ? 3.584 6.423 9.515 1.00 90.62 99 LYS A N 1
ATOM 793 C CA . LYS A 1 99 ? 3.951 5.033 9.207 1.00 90.62 99 LYS A CA 1
ATOM 794 C C . LYS A 1 99 ? 2.752 4.221 8.754 1.00 90.62 99 LYS A C 1
ATOM 796 O O . LYS A 1 99 ? 2.883 3.467 7.789 1.00 90.62 99 LYS A O 1
ATOM 801 N N . LEU A 1 100 ? 1.598 4.387 9.402 1.00 94.19 100 LEU A N 1
ATOM 802 C CA . LEU A 1 100 ? 0.372 3.709 8.991 1.00 94.19 100 LEU A CA 1
ATOM 803 C C . LEU A 1 100 ? -0.031 4.111 7.573 1.00 94.19 100 LEU A C 1
ATOM 805 O O . LEU A 1 100 ? -0.197 3.239 6.726 1.00 94.19 100 LEU A O 1
ATOM 809 N N . ARG A 1 101 ? -0.105 5.418 7.292 1.00 92.56 101 ARG A N 1
ATOM 810 C CA . ARG A 1 101 ? -0.432 5.947 5.959 1.00 92.56 101 ARG A CA 1
ATOM 811 C C . ARG A 1 101 ? 0.521 5.425 4.888 1.00 92.56 101 ARG A C 1
ATOM 813 O O . ARG A 1 101 ? 0.073 4.945 3.851 1.00 92.56 101 ARG A O 1
ATOM 820 N N . ASN A 1 102 ? 1.826 5.475 5.158 1.00 91.19 102 ASN A N 1
ATOM 821 C CA . ASN A 1 102 ? 2.857 4.978 4.248 1.00 91.19 102 ASN A CA 1
ATOM 822 C C . ASN A 1 102 ? 2.692 3.486 3.970 1.00 91.19 102 ASN A C 1
ATOM 824 O O . ASN A 1 102 ? 2.735 3.078 2.814 1.00 91.19 102 ASN A O 1
ATOM 828 N N . THR A 1 103 ? 2.482 2.690 5.018 1.00 94.19 103 THR A N 1
ATOM 829 C CA . THR A 1 103 ? 2.362 1.235 4.900 1.00 94.19 103 THR A CA 1
ATOM 830 C C . THR A 1 103 ? 1.082 0.854 4.164 1.00 94.19 103 THR A C 1
ATOM 832 O O . THR A 1 103 ? 1.147 0.117 3.192 1.00 94.19 103 THR A O 1
ATOM 835 N N . VAL A 1 104 ? -0.073 1.406 4.546 1.00 95.94 104 VAL A N 1
ATOM 836 C CA . VAL A 1 104 ? -1.356 1.104 3.889 1.00 95.94 104 VAL A CA 1
ATOM 837 C C . VAL A 1 104 ? -1.326 1.497 2.413 1.00 95.94 104 VAL A C 1
ATOM 839 O O . VAL A 1 104 ? -1.708 0.700 1.564 1.00 95.94 104 VAL A O 1
ATOM 842 N N . CYS A 1 105 ? -0.816 2.686 2.086 1.00 94.69 105 CYS A N 1
ATOM 843 C CA . CYS A 1 105 ? -0.695 3.133 0.700 1.00 94.69 105 CYS A CA 1
ATOM 844 C C . CYS A 1 105 ? 0.276 2.253 -0.110 1.00 94.69 105 CYS A C 1
ATOM 846 O O . CYS A 1 105 ? 0.000 1.920 -1.263 1.00 94.69 105 CYS A O 1
ATOM 848 N N . HIS A 1 106 ? 1.388 1.825 0.500 1.00 93.50 106 HIS A N 1
ATOM 849 C CA . HIS A 1 106 ? 2.337 0.892 -0.106 1.00 93.50 106 HIS A CA 1
ATOM 850 C C . HIS A 1 106 ? 1.678 -0.454 -0.420 1.00 93.50 106 HIS A C 1
ATOM 852 O O . HIS A 1 106 ? 1.726 -0.908 -1.560 1.00 93.50 106 HIS A O 1
ATOM 858 N N . GLU A 1 107 ? 1.027 -1.071 0.566 1.00 96.31 107 GLU A N 1
ATOM 859 C CA . GLU A 1 107 ? 0.372 -2.367 0.382 1.00 96.31 107 GLU A CA 1
ATOM 860 C C . GLU A 1 107 ? -0.814 -2.278 -0.593 1.00 96.31 107 GLU A C 1
ATOM 862 O O . GLU A 1 107 ? -1.000 -3.157 -1.429 1.00 96.31 107 GLU A O 1
ATOM 867 N N . PHE A 1 108 ? -1.578 -1.183 -0.578 1.00 97.06 108 PHE A N 1
ATOM 868 C CA . PHE A 1 108 ? -2.652 -0.957 -1.547 1.00 97.06 108 PHE A CA 1
ATOM 869 C C . PHE A 1 108 ? -2.118 -0.794 -2.982 1.00 97.06 108 PHE A C 1
ATOM 871 O O . PHE A 1 108 ? -2.720 -1.285 -3.935 1.00 97.06 108 PHE A O 1
ATOM 878 N N . SER A 1 109 ? -0.943 -0.183 -3.150 1.00 95.38 109 SER A N 1
ATOM 879 C CA . SER A 1 109 ? -0.295 -0.052 -4.463 1.00 95.38 109 SER A CA 1
ATOM 880 C C . SER A 1 109 ? 0.123 -1.404 -5.053 1.00 95.38 109 SER A C 1
ATOM 882 O O . SER A 1 109 ? 0.102 -1.559 -6.274 1.00 95.38 109 SER A O 1
ATOM 884 N N . HIS A 1 110 ? 0.423 -2.408 -4.214 1.00 95.31 110 HIS A N 1
ATOM 885 C CA . HIS A 1 110 ? 0.605 -3.792 -4.678 1.00 95.31 110 HIS A CA 1
ATOM 886 C C . HIS A 1 110 ? -0.678 -4.377 -5.255 1.00 95.31 110 HIS A C 1
ATOM 888 O O . HIS A 1 110 ? -0.620 -5.029 -6.296 1.00 95.31 110 HIS A O 1
ATOM 894 N N . LEU A 1 111 ? -1.833 -4.119 -4.627 1.00 96.75 111 LEU A N 1
ATOM 895 C CA . LEU A 1 111 ? -3.122 -4.555 -5.171 1.00 96.75 111 LEU A CA 1
ATOM 896 C C . LEU A 1 111 ? -3.329 -3.953 -6.567 1.00 96.75 111 LEU A C 1
ATOM 898 O O . LEU A 1 111 ? -3.561 -4.689 -7.521 1.00 96.75 111 LEU A O 1
ATOM 902 N N . LEU A 1 112 ? -3.159 -2.637 -6.718 1.00 96.12 112 LEU A N 1
ATOM 903 C CA . LEU A 1 112 ? -3.323 -1.960 -8.011 1.00 96.12 112 LEU A CA 1
ATOM 904 C C . LEU A 1 112 ? -2.380 -2.505 -9.093 1.00 96.12 112 LEU A C 1
ATOM 906 O O . LEU A 1 112 ? -2.819 -2.812 -10.204 1.00 96.12 112 LEU A O 1
ATOM 910 N N . ALA A 1 113 ? -1.092 -2.654 -8.772 1.00 94.19 113 ALA A N 1
ATOM 911 C CA . ALA A 1 113 ? -0.101 -3.181 -9.706 1.00 94.19 113 ALA A CA 1
ATOM 912 C C . ALA A 1 113 ? -0.449 -4.609 -10.158 1.00 94.19 113 ALA A C 1
ATOM 914 O O . ALA A 1 113 ? -0.361 -4.916 -11.354 1.00 94.19 113 ALA A O 1
ATOM 915 N N . TYR A 1 114 ? -0.907 -5.450 -9.228 1.00 95.25 114 TYR A N 1
ATOM 916 C CA . TYR A 1 114 ? -1.324 -6.815 -9.519 1.00 95.25 114 TYR A CA 1
ATOM 917 C C . TYR A 1 114 ? -2.592 -6.870 -10.370 1.00 95.25 114 TYR A C 1
ATOM 919 O O . TYR A 1 114 ? -2.593 -7.533 -11.402 1.00 95.25 114 TYR A O 1
ATOM 927 N N . TYR A 1 115 ? -3.645 -6.134 -10.017 1.00 93.44 115 TYR A N 1
ATOM 928 C CA . TYR A 1 115 ? -4.891 -6.141 -10.792 1.00 93.44 115 TYR A CA 1
ATOM 929 C C . TYR A 1 115 ? -4.718 -5.572 -12.204 1.00 93.44 115 TYR A C 1
ATOM 931 O O . TYR A 1 115 ? -5.437 -5.971 -13.118 1.00 93.44 115 TYR A O 1
ATOM 939 N N . HIS A 1 116 ? -3.748 -4.678 -12.408 1.00 91.69 116 HIS A N 1
ATOM 940 C CA . HIS A 1 116 ? -3.465 -4.129 -13.730 1.00 91.69 116 HIS A CA 1
ATOM 941 C C . HIS A 1 116 ? -2.549 -5.016 -14.589 1.00 91.69 116 HIS A C 1
ATOM 943 O O . HIS A 1 116 ? -2.682 -5.024 -15.810 1.00 91.69 116 HIS A O 1
ATOM 949 N N . SER A 1 117 ? -1.594 -5.739 -13.989 1.00 91.56 117 SER A N 1
ATOM 950 C CA . SER A 1 117 ? -0.508 -6.396 -14.747 1.00 91.56 117 SER A CA 1
ATOM 951 C C . SER A 1 117 ? -0.178 -7.835 -14.341 1.00 91.56 117 SER A C 1
ATOM 953 O O . SER A 1 117 ? 0.678 -8.465 -14.960 1.00 91.56 117 SER A O 1
ATOM 955 N N . GLY A 1 118 ? -0.793 -8.351 -13.281 1.00 91.25 118 GLY A N 1
ATOM 956 C CA . GLY A 1 118 ? -0.461 -9.635 -12.661 1.00 91.25 118 GLY A CA 1
ATOM 957 C C . GLY A 1 118 ? 0.876 -9.654 -11.909 1.00 91.25 118 GLY A C 1
ATOM 958 O O . GLY A 1 118 ? 1.306 -10.717 -11.464 1.00 91.25 118 GLY A O 1
ATOM 959 N N . ARG A 1 119 ? 1.559 -8.510 -11.766 1.00 83.44 119 ARG A N 1
ATOM 960 C CA . ARG A 1 119 ? 2.866 -8.408 -11.099 1.00 83.44 119 ARG A 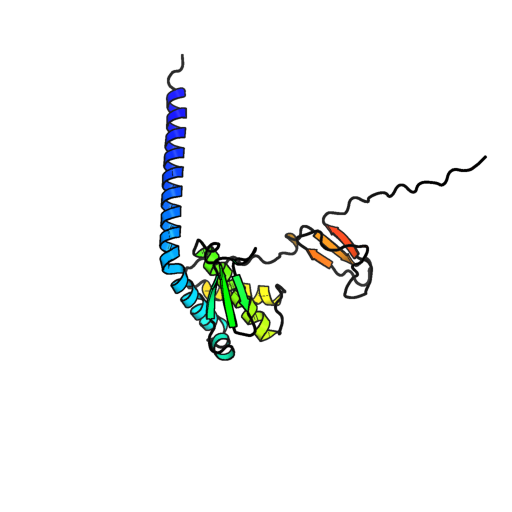CA 1
ATOM 961 C C . ARG A 1 119 ? 2.728 -8.044 -9.625 1.00 83.44 119 ARG A C 1
ATOM 963 O O . ARG A 1 119 ? 1.847 -7.282 -9.249 1.00 83.44 119 ARG A O 1
ATOM 970 N N . THR A 1 120 ? 3.651 -8.544 -8.809 1.00 87.81 120 THR A N 1
ATOM 971 C CA . THR A 1 120 ? 3.705 -8.298 -7.354 1.00 87.81 120 THR A CA 1
ATOM 972 C C . THR A 1 120 ? 5.031 -7.686 -6.904 1.00 87.81 120 THR A C 1
ATOM 974 O O . THR A 1 120 ? 5.356 -7.710 -5.719 1.00 87.81 120 THR A O 1
ATOM 977 N N . ASP A 1 121 ? 5.860 -7.237 -7.844 1.00 84.06 121 ASP A N 1
ATOM 978 C CA . ASP A 1 121 ? 7.145 -6.629 -7.534 1.00 84.06 121 ASP A CA 1
ATOM 979 C C . ASP A 1 121 ? 7.044 -5.113 -7.390 1.00 84.06 121 ASP A C 1
ATOM 981 O O . ASP A 1 121 ? 6.138 -4.458 -7.902 1.00 84.06 121 ASP A O 1
ATOM 985 N N . HIS A 1 122 ? 8.042 -4.538 -6.725 1.00 85.12 122 HIS A N 1
ATOM 986 C CA . HIS A 1 122 ? 8.290 -3.101 -6.706 1.00 85.12 122 HIS A CA 1
ATOM 987 C C . HIS A 1 122 ? 8.905 -2.638 -8.037 1.00 85.12 122 HIS A C 1
ATOM 989 O O . HIS A 1 122 ? 9.999 -2.081 -8.062 1.00 85.12 122 HIS A O 1
ATOM 995 N N . GLY A 1 123 ? 8.259 -2.945 -9.162 1.00 81.25 123 GLY A N 1
ATOM 996 C CA . GLY A 1 123 ? 8.650 -2.454 -10.484 1.00 81.25 123 GLY A CA 1
ATOM 997 C C . GLY A 1 123 ? 8.200 -1.010 -10.733 1.00 81.25 123 GLY A C 1
ATOM 998 O O . GLY A 1 123 ? 7.580 -0.373 -9.883 1.00 81.25 123 GLY A O 1
ATOM 999 N N . GLU A 1 124 ? 8.459 -0.494 -11.935 1.00 84.06 124 GLU A N 1
ATOM 1000 C CA . GLU A 1 124 ? 8.032 0.853 -12.353 1.00 84.06 124 GLU A CA 1
ATOM 1001 C C . GLU A 1 124 ? 6.529 1.082 -12.130 1.00 84.06 124 GLU A C 1
ATOM 1003 O O . GLU A 1 124 ? 6.133 2.079 -11.529 1.00 84.06 124 GLU A O 1
ATOM 1008 N N . LEU A 1 125 ? 5.698 0.104 -12.510 1.00 86.19 125 LEU A N 1
ATOM 1009 C CA . LEU A 1 125 ? 4.246 0.183 -12.355 1.00 86.19 125 LEU A CA 1
ATOM 1010 C C . LEU A 1 125 ? 3.815 0.327 -10.888 1.00 86.19 125 LEU A C 1
ATOM 1012 O O . LEU A 1 125 ? 2.902 1.097 -10.596 1.00 86.19 125 LEU A O 1
ATOM 1016 N N . PHE A 1 126 ? 4.482 -0.369 -9.961 1.00 90.19 126 PHE A N 1
ATOM 1017 C CA . PHE A 1 126 ? 4.226 -0.206 -8.530 1.00 90.19 126 PHE A CA 1
ATOM 1018 C C . PHE A 1 126 ? 4.478 1.242 -8.097 1.00 90.19 126 PHE A C 1
ATOM 1020 O O . PHE A 1 126 ? 3.653 1.822 -7.395 1.00 90.19 126 PHE A O 1
ATOM 1027 N N . PHE A 1 127 ? 5.579 1.855 -8.542 1.00 86.31 127 PHE A N 1
ATOM 1028 C CA . PHE A 1 127 ? 5.893 3.238 -8.177 1.00 86.31 127 PHE A CA 1
ATOM 1029 C C . PHE A 1 127 ? 4.967 4.257 -8.827 1.00 86.31 127 PHE A C 1
ATOM 1031 O O . PHE A 1 127 ? 4.613 5.239 -8.174 1.00 86.31 127 PHE A O 1
ATOM 1038 N N . CYS A 1 128 ? 4.509 4.008 -10.054 1.00 89.81 128 CYS A N 1
ATOM 1039 C CA . CYS A 1 128 ? 3.454 4.808 -10.667 1.00 89.81 128 CYS A CA 1
ATOM 1040 C C . CYS A 1 128 ? 2.176 4.780 -9.817 1.00 89.81 128 CYS A C 1
ATOM 1042 O O . CYS A 1 128 ? 1.631 5.839 -9.506 1.00 89.81 128 CYS A O 1
ATOM 1044 N N . TRP A 1 129 ? 1.730 3.598 -9.379 1.00 93.12 129 TRP A N 1
ATOM 1045 C CA . TRP A 1 129 ? 0.548 3.478 -8.520 1.00 93.12 129 TRP A CA 1
ATOM 1046 C C . TRP A 1 129 ? 0.758 4.077 -7.129 1.00 93.12 129 TRP A C 1
ATOM 1048 O O . TRP A 1 129 ? -0.115 4.787 -6.641 1.00 93.12 129 TRP A O 1
ATOM 1058 N N . ALA A 1 130 ? 1.929 3.890 -6.523 1.00 91.00 130 ALA A N 1
ATOM 1059 C CA . ALA A 1 130 ? 2.290 4.513 -5.251 1.00 91.00 130 ALA A CA 1
ATOM 1060 C C . ALA A 1 130 ? 2.229 6.045 -5.311 1.00 91.00 130 ALA A C 1
ATOM 1062 O O . ALA A 1 130 ? 1.668 6.694 -4.419 1.00 91.00 130 ALA A O 1
ATOM 1063 N N . GLN A 1 131 ? 2.775 6.631 -6.378 1.00 88.94 131 GLN A N 1
ATOM 1064 C CA . GLN A 1 131 ? 2.705 8.069 -6.611 1.00 88.94 131 GLN A CA 1
ATOM 1065 C C . GLN A 1 131 ? 1.257 8.515 -6.840 1.00 88.94 131 GLN A C 1
ATOM 1067 O O . GLN A 1 131 ? 0.806 9.480 -6.226 1.00 88.94 131 GLN A O 1
ATOM 1072 N N . PHE A 1 132 ? 0.500 7.768 -7.643 1.00 90.75 132 PHE A N 1
ATOM 1073 C CA . PHE A 1 132 ? -0.905 8.053 -7.905 1.00 90.75 132 PHE A CA 1
ATOM 1074 C C . PHE A 1 132 ? -1.757 8.042 -6.626 1.00 90.75 132 PHE A C 1
ATOM 1076 O O . PHE A 1 132 ? -2.495 8.994 -6.369 1.00 90.75 132 PHE A O 1
ATOM 1083 N N . CYS A 1 133 ? -1.618 7.022 -5.776 1.00 91.75 133 CYS A N 1
ATOM 1084 C CA . CYS A 1 133 ? -2.281 6.955 -4.473 1.00 91.75 133 CYS A CA 1
ATOM 1085 C C . CYS A 1 133 ? -1.908 8.154 -3.589 1.00 91.75 133 CYS A C 1
ATOM 1087 O O . CYS A 1 133 ? -2.778 8.780 -2.982 1.00 91.75 133 CYS A O 1
ATOM 1089 N N . THR A 1 134 ? -0.624 8.523 -3.563 1.00 88.50 134 THR A N 1
ATOM 1090 C CA . THR A 1 134 ? -0.132 9.697 -2.824 1.00 88.50 134 THR A CA 1
ATOM 1091 C C . THR A 1 134 ? -0.810 10.984 -3.298 1.00 88.50 134 THR A C 1
ATOM 1093 O O . THR A 1 134 ? -1.268 11.786 -2.481 1.00 88.50 134 THR A O 1
ATOM 1096 N N . ASP A 1 135 ? -0.929 11.175 -4.612 1.00 88.44 135 ASP A N 1
ATOM 1097 C CA . ASP A 1 135 ? -1.568 12.352 -5.200 1.00 88.44 135 ASP A CA 1
ATOM 1098 C C . ASP A 1 135 ? -3.070 12.409 -4.888 1.00 88.44 135 ASP A C 1
ATOM 1100 O O . ASP A 1 135 ? -3.596 13.480 -4.576 1.00 88.44 135 ASP A O 1
ATOM 1104 N N . LYS A 1 136 ? -3.759 11.262 -4.903 1.00 90.75 136 LYS A N 1
ATOM 1105 C CA . LYS A 1 136 ? -5.194 11.164 -4.586 1.00 90.75 136 LYS A CA 1
ATOM 1106 C C . LYS A 1 136 ? -5.524 11.423 -3.118 1.00 90.75 136 LYS A C 1
ATOM 1108 O O . LYS A 1 136 ? -6.616 11.916 -2.825 1.00 90.75 136 LYS A O 1
ATOM 1113 N N . MET A 1 137 ? -4.586 11.147 -2.215 1.00 86.38 137 MET A N 1
ATOM 1114 C CA . MET A 1 137 ? -4.752 11.375 -0.776 1.00 86.38 137 MET A CA 1
ATOM 1115 C C . MET A 1 137 ? -4.310 12.772 -0.321 1.00 86.38 137 MET A C 1
ATOM 1117 O O . MET A 1 137 ? -4.718 13.215 0.751 1.00 86.38 137 MET A O 1
ATOM 1121 N N . ARG A 1 138 ? -3.548 13.516 -1.139 1.00 84.12 138 ARG A N 1
ATOM 1122 C CA . ARG A 1 138 ? -3.097 14.888 -0.826 1.00 84.12 138 ARG A CA 1
ATOM 1123 C C . ARG A 1 138 ? -4.218 15.842 -0.366 1.00 84.12 138 ARG A C 1
ATOM 1125 O O . ARG A 1 138 ? -3.967 16.591 0.575 1.00 84.12 138 ARG A O 1
ATOM 1132 N N . PRO A 1 139 ? -5.436 15.843 -0.951 1.00 81.75 139 PRO A N 1
ATOM 1133 C CA . PRO A 1 139 ? -6.502 16.767 -0.544 1.00 81.75 139 PRO A CA 1
ATOM 1134 C C . PRO A 1 139 ? -7.054 16.561 0.874 1.00 81.75 139 PRO A C 1
ATOM 1136 O O . PRO A 1 139 ? -7.867 17.364 1.315 1.00 81.75 139 PRO A O 1
ATOM 1139 N N . LEU A 1 140 ? -6.666 15.493 1.576 1.00 76.81 140 LEU A N 1
ATOM 1140 C CA . LEU A 1 140 ? -7.151 15.178 2.925 1.00 76.81 140 LEU A CA 1
ATOM 1141 C C . LEU A 1 140 ? -6.324 15.842 4.044 1.00 76.81 140 LEU A C 1
ATOM 1143 O O . LEU A 1 140 ? -6.524 15.522 5.209 1.00 76.81 140 LEU A O 1
ATOM 1147 N N . ASP A 1 141 ? -5.377 16.722 3.697 1.00 70.44 141 ASP A N 1
ATOM 1148 C CA . ASP A 1 141 ? -4.452 17.398 4.628 1.00 70.44 141 ASP A CA 1
ATOM 1149 C C . ASP A 1 141 ? -3.648 16.438 5.534 1.00 70.44 141 ASP A C 1
ATOM 1151 O O . ASP A 1 141 ? -3.140 16.790 6.593 1.00 70.44 141 ASP A O 1
ATOM 1155 N N . MET A 1 142 ? -3.483 15.184 5.105 1.00 65.31 142 MET A N 1
ATOM 1156 C CA . MET A 1 142 ? -2.807 14.144 5.894 1.00 65.31 142 MET A CA 1
ATOM 1157 C C . MET A 1 142 ? -1.280 14.124 5.725 1.00 65.31 142 MET A C 1
ATOM 1159 O O . MET A 1 142 ? -0.610 13.185 6.164 1.00 65.31 142 MET A O 1
ATOM 1163 N N . GLY A 1 143 ? -0.714 15.142 5.072 1.00 62.34 143 GLY A N 1
ATOM 1164 C CA . GLY A 1 143 ? 0.683 15.162 4.644 1.00 62.34 143 GLY A CA 1
ATOM 1165 C C . GLY A 1 143 ? 0.984 14.165 3.509 1.00 62.34 143 GLY A C 1
ATOM 1166 O O . GLY A 1 143 ? 0.162 13.311 3.171 1.00 62.34 143 GLY A O 1
ATOM 1167 N N . PRO A 1 144 ? 2.157 14.271 2.862 1.00 66.31 144 PRO A N 1
ATOM 1168 C CA . PRO A 1 144 ? 2.517 13.372 1.774 1.00 66.31 144 PRO A CA 1
ATOM 1169 C C . PRO A 1 144 ? 2.748 11.951 2.298 1.00 66.31 144 PRO A C 1
ATOM 1171 O O . PRO A 1 144 ? 3.442 11.742 3.295 1.00 66.31 144 PRO A O 1
ATOM 1174 N N . VAL A 1 145 ? 2.217 10.957 1.588 1.00 75.31 145 VAL A N 1
ATOM 1175 C CA . VAL A 1 145 ? 2.647 9.569 1.762 1.00 75.31 145 VAL A CA 1
ATOM 1176 C C . VAL A 1 145 ? 4.069 9.454 1.211 1.00 75.31 145 VAL A C 1
ATOM 1178 O O . VAL A 1 145 ? 4.352 9.824 0.074 1.00 75.31 145 VAL A O 1
ATOM 1181 N N . GLN A 1 146 ? 4.990 8.970 2.036 1.00 74.94 146 GLN A N 1
ATOM 1182 C CA . GLN A 1 146 ? 6.395 8.818 1.679 1.00 74.94 146 GLN A CA 1
ATOM 1183 C C . GLN A 1 146 ? 6.673 7.364 1.310 1.00 74.94 146 GLN A C 1
ATOM 1185 O O . GLN A 1 146 ? 7.156 6.579 2.128 1.00 74.94 146 GLN A O 1
ATOM 1190 N N . ILE A 1 147 ? 6.375 6.998 0.065 1.00 69.62 147 ILE A N 1
ATOM 1191 C CA . ILE A 1 147 ? 6.799 5.711 -0.489 1.00 69.62 147 ILE A CA 1
ATOM 1192 C C . ILE A 1 147 ? 8.164 5.930 -1.134 1.00 69.62 147 ILE A C 1
ATOM 1194 O O . ILE A 1 147 ? 8.294 6.629 -2.137 1.00 69.62 147 ILE A O 1
ATOM 1198 N N . LYS A 1 148 ? 9.215 5.371 -0.525 1.00 65.69 148 LYS A N 1
ATOM 1199 C CA . LYS A 1 148 ? 10.554 5.423 -1.114 1.00 65.69 148 LYS A CA 1
ATOM 1200 C C . LYS A 1 148 ? 10.550 4.582 -2.388 1.00 65.69 148 LYS A C 1
ATOM 1202 O O . LYS A 1 148 ? 10.494 3.358 -2.311 1.00 65.69 148 LYS A O 1
ATOM 1207 N N . ALA A 1 149 ? 10.646 5.238 -3.540 1.00 56.16 149 ALA A N 1
ATOM 1208 C CA . ALA A 1 149 ? 11.134 4.569 -4.732 1.00 56.16 149 ALA A CA 1
ATOM 1209 C C . ALA A 1 149 ? 12.579 4.097 -4.479 1.00 56.16 149 ALA A C 1
ATOM 1211 O O . ALA A 1 149 ? 13.355 4.869 -3.901 1.00 56.16 149 ALA A O 1
ATOM 1212 N N . PRO A 1 150 ? 12.967 2.875 -4.892 1.00 52.59 150 PRO A N 1
ATOM 1213 C CA . PRO A 1 150 ? 14.341 2.496 -5.120 1.00 52.59 150 PRO A CA 1
ATOM 1214 C C . PRO A 1 150 ? 14.776 3.334 -6.310 1.00 52.59 150 PRO A C 1
ATOM 1216 O O . PRO A 1 150 ? 14.655 2.994 -7.483 1.00 52.59 150 PRO A O 1
ATOM 1219 N N . ARG A 1 151 ? 15.157 4.546 -5.966 1.00 53.06 151 ARG A N 1
ATOM 1220 C CA . ARG A 1 151 ? 15.738 5.507 -6.863 1.00 53.06 151 ARG A CA 1
ATOM 1221 C C . ARG A 1 151 ? 17.063 4.874 -7.304 1.00 53.06 151 ARG A C 1
ATOM 1223 O O . ARG A 1 151 ? 17.749 4.292 -6.463 1.00 53.06 151 ARG A O 1
ATOM 1230 N N . GLN A 1 152 ? 17.384 4.849 -8.595 1.00 51.03 152 GLN A N 1
ATOM 1231 C CA . GLN A 1 152 ? 18.561 4.114 -9.091 1.00 51.03 152 GLN A CA 1
ATOM 1232 C C . GLN A 1 152 ? 19.868 4.609 -8.427 1.00 51.03 152 GLN A C 1
ATOM 1234 O O . GLN A 1 152 ? 20.788 3.834 -8.194 1.00 51.03 152 GLN A O 1
ATOM 1239 N N . ASP A 1 153 ? 19.870 5.868 -7.978 1.00 51.53 153 ASP A N 1
ATOM 1240 C CA . ASP A 1 153 ? 20.868 6.551 -7.142 1.00 51.53 153 ASP A CA 1
ATOM 1241 C C . ASP A 1 153 ? 20.940 6.081 -5.673 1.00 51.53 153 ASP A C 1
ATOM 1243 O O . ASP A 1 153 ? 21.861 6.453 -4.952 1.00 51.53 153 ASP A O 1
ATOM 1247 N N . SER A 1 154 ? 19.997 5.258 -5.210 1.00 58.03 154 SER A N 1
ATOM 1248 C CA . SER A 1 154 ? 20.006 4.634 -3.876 1.00 58.03 154 SER A CA 1
ATOM 1249 C C . SER A 1 154 ? 20.534 3.196 -3.876 1.00 58.03 154 SER A C 1
ATOM 1251 O O . SER A 1 154 ? 20.668 2.586 -2.809 1.00 58.03 154 SER A O 1
ATOM 1253 N N . TYR A 1 155 ? 20.827 2.630 -5.051 1.00 74.69 155 TYR A N 1
ATOM 1254 C CA . TYR A 1 155 ? 21.488 1.336 -5.141 1.00 74.69 155 TYR A CA 1
ATOM 1255 C C . TYR A 1 155 ? 22.960 1.482 -4.775 1.00 74.69 155 TYR A C 1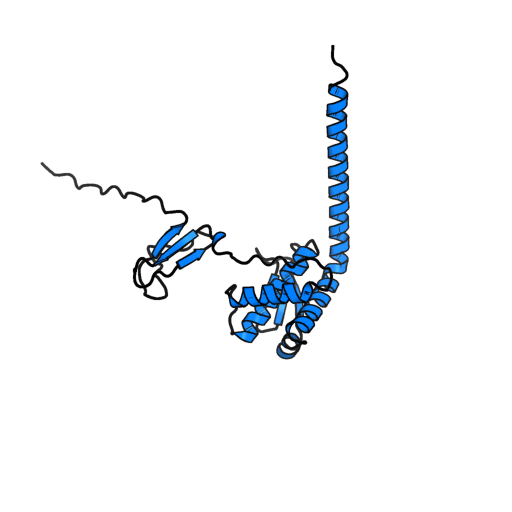
ATOM 1257 O O . TYR A 1 155 ? 23.760 2.067 -5.503 1.00 74.69 155 TYR A O 1
ATOM 1265 N N . GLU A 1 156 ? 23.318 0.902 -3.636 1.00 81.81 156 GLU A N 1
ATOM 1266 C CA . GLU A 1 156 ? 24.710 0.801 -3.212 1.00 81.81 156 GLU A CA 1
ATOM 1267 C C . GLU A 1 156 ? 25.514 -0.086 -4.172 1.00 81.81 156 GLU A C 1
ATOM 1269 O O . GLU A 1 156 ? 26.700 0.154 -4.380 1.00 81.81 156 GLU A O 1
ATOM 1274 N N . PHE A 1 157 ? 24.861 -1.069 -4.808 1.00 86.44 157 PHE A N 1
ATOM 1275 C CA . PHE A 1 157 ? 25.507 -2.009 -5.712 1.00 86.44 157 PHE A CA 1
ATOM 1276 C C . PHE A 1 157 ? 24.885 -1.982 -7.105 1.00 86.44 157 PHE A C 1
ATOM 1278 O O . PHE A 1 157 ? 23.678 -2.170 -7.253 1.00 86.44 157 PHE A O 1
ATOM 1285 N N . ILE A 1 158 ? 25.706 -1.785 -8.132 1.00 88.81 158 ILE A N 1
ATOM 1286 C CA . ILE A 1 158 ? 25.269 -1.754 -9.531 1.00 88.81 158 ILE A CA 1
ATOM 1287 C C . ILE A 1 158 ? 26.149 -2.707 -10.332 1.00 88.81 158 ILE A C 1
ATOM 1289 O O . ILE A 1 158 ? 27.369 -2.730 -10.152 1.00 88.81 158 ILE A O 1
ATOM 1293 N N . TRP A 1 159 ? 25.524 -3.492 -11.207 1.00 92.62 159 TRP A N 1
ATOM 1294 C CA . TRP A 1 159 ? 26.190 -4.339 -12.189 1.00 92.62 159 TRP A CA 1
ATOM 1295 C C . TRP A 1 159 ? 25.691 -4.025 -13.588 1.00 92.62 159 TRP A C 1
ATOM 1297 O O . TRP A 1 159 ? 24.509 -3.756 -13.779 1.00 92.62 159 TRP A O 1
ATOM 1307 N N . GLN A 1 160 ? 26.566 -4.134 -14.576 1.00 92.56 160 GLN A N 1
ATOM 1308 C CA . GLN A 1 160 ? 26.240 -3.949 -15.979 1.00 92.56 160 GLN A CA 1
ATOM 1309 C C . GLN A 1 160 ? 26.674 -5.171 -16.784 1.00 92.56 160 GLN A C 1
ATOM 1311 O O . GLN A 1 160 ? 27.701 -5.782 -16.499 1.00 92.56 160 GLN A O 1
ATOM 1316 N N . CYS A 1 161 ? 25.890 -5.552 -17.788 1.00 92.44 161 CYS A N 1
ATOM 1317 C CA . CYS A 1 161 ? 26.317 -6.568 -18.735 1.00 92.44 161 CYS A CA 1
ATOM 1318 C C . CYS A 1 161 ? 27.527 -6.084 -19.537 1.00 92.44 161 CYS A C 1
ATOM 1320 O O . CYS A 1 161 ? 27.495 -4.996 -20.102 1.00 92.44 161 CYS A O 1
ATOM 1322 N N . GLU A 1 162 ? 28.556 -6.926 -19.624 1.00 90.06 162 GLU A N 1
ATOM 1323 C CA . GLU A 1 162 ? 29.802 -6.614 -20.336 1.00 90.06 162 GLU A CA 1
ATOM 1324 C C . GLU A 1 162 ? 29.641 -6.578 -21.859 1.00 90.06 162 GLU A C 1
ATOM 1326 O O . GLU A 1 162 ? 30.472 -6.005 -22.556 1.00 90.06 162 GLU A O 1
ATOM 1331 N N . LYS A 1 163 ? 28.587 -7.202 -22.396 1.00 86.25 163 LYS A N 1
ATOM 1332 C CA . LYS A 1 163 ? 28.332 -7.179 -23.836 1.00 86.25 163 LYS A CA 1
ATOM 1333 C C . LYS A 1 163 ? 27.942 -5.763 -24.268 1.00 86.25 163 LYS A C 1
ATOM 1335 O O . LYS A 1 163 ? 26.895 -5.263 -23.847 1.00 86.25 163 LYS A O 1
ATOM 1340 N N . GLU A 1 164 ? 28.766 -5.160 -25.123 1.00 83.19 164 GLU A N 1
ATOM 1341 C CA . GLU A 1 164 ? 28.605 -3.787 -25.629 1.00 83.19 164 GLU A CA 1
ATOM 1342 C C . GLU A 1 164 ? 27.258 -3.563 -26.332 1.00 83.19 164 GLU A C 1
ATOM 1344 O O . GLU A 1 164 ? 26.648 -2.507 -26.190 1.00 83.19 164 GLU A O 1
ATOM 1349 N N . ASP A 1 165 ? 26.746 -4.580 -27.025 1.00 85.38 165 ASP A N 1
ATOM 1350 C CA . ASP A 1 165 ? 25.441 -4.568 -27.694 1.00 85.38 165 ASP A CA 1
ATOM 1351 C C . ASP A 1 165 ? 24.253 -4.809 -26.738 1.00 85.38 165 ASP A C 1
ATOM 1353 O O . ASP A 1 165 ? 23.094 -4.669 -27.131 1.00 85.38 165 ASP A O 1
ATOM 1357 N N . CYS A 1 166 ? 24.514 -5.154 -25.471 1.00 89.31 166 CYS A N 1
ATOM 1358 C CA . CYS A 1 166 ? 23.487 -5.397 -24.463 1.00 89.31 166 CYS A CA 1
ATOM 1359 C C . CYS A 1 166 ? 23.365 -4.261 -23.443 1.00 89.31 166 CYS A C 1
ATOM 1361 O O . CYS A 1 166 ? 22.246 -3.818 -23.181 1.00 89.31 166 CYS A O 1
ATOM 1363 N N . GLY A 1 167 ? 24.468 -3.887 -22.783 1.00 80.31 167 GLY A N 1
ATOM 1364 C CA . GLY A 1 167 ? 24.547 -2.782 -21.815 1.00 80.31 167 GLY A CA 1
ATOM 1365 C C . GLY A 1 167 ? 23.595 -2.822 -20.606 1.00 80.31 167 GLY A C 1
ATOM 1366 O O . GLY A 1 167 ? 23.504 -1.830 -19.888 1.00 80.31 167 GLY A O 1
ATOM 1367 N N . GLN A 1 168 ? 22.874 -3.926 -20.369 1.00 85.56 168 GLN A N 1
ATOM 1368 C CA . GLN A 1 168 ? 21.817 -4.014 -19.353 1.00 85.56 168 GLN A CA 1
ATOM 1369 C C . GLN A 1 168 ? 22.369 -3.795 -17.941 1.00 85.56 168 GLN A C 1
ATOM 1371 O O . GLN A 1 168 ? 23.293 -4.496 -17.531 1.00 85.56 168 GLN A O 1
ATOM 1376 N N . GLU A 1 169 ? 21.748 -2.891 -17.185 1.00 88.88 169 GLU A N 1
ATOM 1377 C CA . GLU A 1 169 ? 22.118 -2.577 -15.804 1.00 88.88 169 GLU A CA 1
ATOM 1378 C C . GLU A 1 169 ? 21.197 -3.269 -14.782 1.00 88.88 169 GLU A C 1
ATOM 1380 O O . GLU A 1 169 ? 20.008 -3.495 -15.034 1.00 88.88 169 GLU A O 1
ATOM 1385 N N . TYR A 1 170 ? 21.764 -3.597 -13.622 1.00 85.69 170 TYR A N 1
ATOM 1386 C CA . TYR A 1 170 ? 21.127 -4.231 -12.476 1.00 85.69 170 TYR A CA 1
ATOM 1387 C C . TYR A 1 170 ? 21.553 -3.504 -11.195 1.00 85.69 170 TYR A C 1
ATOM 1389 O O . TYR A 1 170 ? 22.684 -3.656 -10.746 1.00 85.69 170 TYR A O 1
ATOM 1397 N N . GLY A 1 171 ? 20.651 -2.746 -10.576 1.00 85.81 171 GLY A N 1
ATOM 1398 C CA . GLY A 1 171 ? 20.883 -2.127 -9.268 1.00 85.81 171 GLY A CA 1
ATOM 1399 C C . GLY A 1 171 ? 20.331 -2.960 -8.104 1.00 85.81 171 GLY A C 1
ATOM 1400 O O . GLY A 1 171 ? 19.266 -3.578 -8.227 1.00 85.81 171 GLY A O 1
ATOM 1401 N N . ARG A 1 172 ? 21.051 -3.013 -6.975 1.00 84.12 172 ARG A N 1
ATOM 1402 C CA . ARG A 1 172 ? 20.653 -3.683 -5.721 1.00 84.12 172 ARG A CA 1
ATOM 1403 C C . ARG A 1 172 ? 21.102 -2.884 -4.492 1.00 84.12 172 ARG A C 1
ATOM 1405 O O . ARG A 1 172 ? 22.101 -2.173 -4.515 1.00 84.12 172 ARG A O 1
ATOM 1412 N N . HIS A 1 173 ? 20.392 -3.068 -3.380 1.00 76.69 173 HIS A N 1
ATOM 1413 C CA . HIS A 1 173 ? 20.768 -2.512 -2.068 1.00 76.69 173 HIS A CA 1
ATOM 1414 C C . HIS A 1 173 ? 21.692 -3.429 -1.251 1.00 76.69 173 HIS A C 1
ATOM 1416 O O . HIS A 1 173 ? 22.098 -3.079 -0.152 1.00 76.69 173 HIS A O 1
ATOM 1422 N N . THR A 1 174 ? 22.009 -4.619 -1.761 1.00 83.12 174 THR A N 1
ATOM 1423 C CA . THR A 1 174 ? 22.926 -5.579 -1.137 1.00 83.12 174 THR A CA 1
ATOM 1424 C C . THR A 1 174 ? 23.812 -6.211 -2.203 1.00 83.12 174 THR A C 1
ATOM 1426 O O . THR A 1 174 ? 23.400 -6.341 -3.363 1.00 83.12 174 THR A O 1
ATOM 1429 N N . LYS A 1 175 ? 25.014 -6.656 -1.814 1.00 86.44 175 LYS A N 1
ATOM 1430 C CA . LYS A 1 175 ? 25.944 -7.379 -2.693 1.00 86.44 175 LYS A CA 1
ATOM 1431 C C . LYS A 1 175 ? 25.458 -8.811 -2.958 1.00 86.44 175 LYS A C 1
ATOM 1433 O O . LYS A 1 175 ? 25.969 -9.763 -2.381 1.00 86.44 175 LYS A O 1
ATOM 1438 N N . SER A 1 176 ? 24.420 -8.932 -3.780 1.00 86.75 176 SER A N 1
ATOM 1439 C CA . SER A 1 176 ? 23.644 -10.165 -3.976 1.00 86.75 176 SER A CA 1
ATOM 1440 C C . SER A 1 176 ? 23.908 -10.890 -5.294 1.00 86.75 176 SER A C 1
ATOM 1442 O O . SER A 1 176 ? 23.520 -12.045 -5.406 1.00 86.75 176 SER A O 1
ATOM 1444 N N . ILE A 1 177 ? 24.554 -10.244 -6.268 1.00 86.75 177 ILE A N 1
ATOM 1445 C CA . ILE A 1 177 ? 24.923 -10.871 -7.543 1.00 86.75 177 ILE A CA 1
ATOM 1446 C C . ILE A 1 177 ? 26.328 -11.467 -7.415 1.00 86.75 177 ILE A C 1
ATOM 1448 O O . ILE A 1 177 ? 27.298 -10.742 -7.165 1.00 86.75 177 ILE A O 1
ATOM 1452 N N . ASP A 1 178 ? 26.432 -12.780 -7.605 1.00 87.31 178 ASP A N 1
ATOM 1453 C CA . ASP A 1 178 ? 27.687 -13.519 -7.684 1.00 87.31 178 ASP A CA 1
ATOM 1454 C C . ASP A 1 178 ? 28.100 -13.676 -9.152 1.00 87.31 178 ASP A C 1
ATOM 1456 O O . ASP A 1 178 ? 27.532 -14.466 -9.905 1.00 87.31 178 ASP A O 1
ATOM 1460 N N . LEU A 1 179 ? 29.144 -12.946 -9.559 1.00 88.44 179 LEU A N 1
ATOM 1461 C CA . LEU A 1 179 ? 29.655 -12.928 -10.936 1.00 88.44 179 LEU A CA 1
ATOM 1462 C C . LEU A 1 179 ? 30.117 -14.302 -11.452 1.00 88.44 179 LEU A C 1
ATOM 1464 O O . LEU A 1 179 ? 30.267 -14.489 -12.665 1.00 88.44 179 LEU A O 1
ATOM 1468 N N . ARG A 1 180 ? 30.345 -15.270 -10.555 1.00 84.81 180 ARG A N 1
ATOM 1469 C CA . ARG A 1 180 ? 30.669 -16.647 -10.933 1.00 84.81 180 ARG A CA 1
ATOM 1470 C C . ARG A 1 180 ? 29.466 -17.368 -11.537 1.00 84.81 180 ARG A C 1
ATOM 1472 O O . ARG A 1 180 ? 29.648 -18.151 -12.470 1.00 84.81 180 ARG A O 1
ATOM 1479 N N . TRP A 1 181 ? 28.268 -17.109 -11.021 1.00 89.06 181 TRP A N 1
ATOM 1480 C CA . TRP A 1 181 ? 27.066 -17.890 -11.323 1.00 89.06 181 TRP A CA 1
ATOM 1481 C C . TRP A 1 181 ? 26.011 -17.085 -12.074 1.00 89.06 181 TRP A C 1
ATOM 1483 O O . TRP A 1 181 ? 25.414 -17.596 -13.020 1.00 89.06 181 TRP A O 1
ATOM 1493 N N . ASP A 1 182 ? 25.822 -15.825 -11.702 1.00 94.19 182 ASP A N 1
ATOM 1494 C CA . ASP A 1 182 ? 24.807 -14.966 -12.289 1.00 94.19 182 ASP A CA 1
ATOM 1495 C C . ASP A 1 182 ? 25.225 -14.465 -13.675 1.00 94.19 182 ASP A C 1
ATOM 1497 O O . ASP A 1 182 ? 26.386 -14.128 -13.940 1.00 94.19 182 ASP A O 1
ATOM 1501 N N . LYS A 1 183 ? 24.248 -14.410 -14.582 1.00 93.06 183 LYS A N 1
ATOM 1502 C CA . LYS A 1 183 ? 24.410 -13.939 -15.962 1.00 93.06 183 LYS A CA 1
ATOM 1503 C C . LYS A 1 183 ? 23.338 -12.921 -16.300 1.00 93.06 183 LYS A C 1
ATOM 1505 O O . LYS A 1 183 ? 22.264 -12.894 -15.708 1.00 93.06 183 LYS A O 1
ATOM 1510 N N . CYS A 1 184 ? 23.620 -12.099 -17.302 1.00 91.38 184 CYS A N 1
ATOM 1511 C CA . CYS A 1 184 ? 22.648 -11.162 -17.836 1.00 91.38 184 CYS A CA 1
ATOM 1512 C C . CYS A 1 184 ? 21.398 -11.912 -18.318 1.00 91.38 184 CYS A C 1
ATOM 1514 O O . CYS A 1 184 ? 21.476 -12.711 -19.247 1.00 91.38 184 CYS A O 1
ATOM 1516 N N . HIS A 1 185 ? 20.230 -11.621 -17.751 1.00 86.69 185 HIS A N 1
ATOM 1517 C CA . HIS A 1 185 ? 18.984 -12.303 -18.121 1.00 86.69 185 HIS A CA 1
ATOM 1518 C C . HIS A 1 185 ? 18.524 -11.994 -19.556 1.00 86.69 185 HIS A C 1
ATOM 1520 O O . HIS A 1 185 ? 17.702 -12.719 -20.105 1.00 86.69 185 HIS A O 1
ATOM 1526 N N . ARG A 1 186 ? 19.052 -10.927 -20.172 1.00 83.19 186 ARG A N 1
ATOM 1527 C CA . ARG A 1 186 ? 18.728 -10.531 -21.550 1.00 83.19 186 ARG A CA 1
ATOM 1528 C C . ARG A 1 186 ? 19.529 -11.308 -22.599 1.00 83.19 186 ARG A C 1
ATOM 1530 O O . ARG A 1 186 ? 18.971 -11.702 -23.613 1.00 83.19 186 ARG A O 1
ATOM 1537 N N . CYS A 1 187 ? 20.833 -11.487 -22.391 1.00 88.75 187 CYS A N 1
ATOM 1538 C CA . CYS A 1 187 ? 21.752 -11.997 -23.423 1.00 88.75 187 CYS A CA 1
ATOM 1539 C C . CYS A 1 187 ? 22.664 -13.138 -22.943 1.00 88.75 187 CYS A C 1
ATOM 1541 O O . CYS A 1 187 ? 23.585 -13.536 -23.667 1.00 88.75 187 CYS A O 1
ATOM 1543 N N . LEU A 1 188 ? 22.461 -13.590 -21.699 1.00 91.44 188 LEU A N 1
ATOM 1544 C CA . LEU A 1 188 ? 23.257 -14.584 -20.970 1.00 91.44 188 LEU A CA 1
ATOM 1545 C C . LEU A 1 188 ? 24.753 -14.235 -20.846 1.00 91.44 188 LEU A C 1
ATOM 1547 O O . LEU A 1 188 ? 25.572 -15.081 -20.495 1.00 91.44 188 LEU A O 1
ATOM 1551 N N . GLY A 1 189 ? 25.116 -12.980 -21.126 1.00 88.88 189 GLY A N 1
ATOM 1552 C CA . GLY A 1 189 ? 26.476 -12.463 -21.009 1.00 88.88 189 GLY A CA 1
ATOM 1553 C C . GLY A 1 189 ? 26.939 -12.313 -19.560 1.00 88.88 189 GLY A C 1
ATOM 1554 O O . GLY A 1 189 ? 26.133 -12.330 -18.626 1.00 88.88 189 GLY A O 1
ATOM 1555 N N . ALA A 1 190 ? 28.249 -12.152 -19.381 1.00 92.56 190 ALA A N 1
ATOM 1556 C CA . ALA A 1 190 ? 28.838 -11.835 -18.087 1.00 92.56 190 ALA A CA 1
ATOM 1557 C C . ALA A 1 190 ? 28.374 -10.458 -17.578 1.00 92.56 190 ALA A C 1
ATOM 1559 O O . ALA A 1 190 ? 27.954 -9.589 -18.353 1.00 92.56 190 ALA A O 1
ATOM 1560 N N . LEU A 1 191 ? 28.414 -10.302 -16.258 1.00 93.00 191 LEU A N 1
ATOM 1561 C CA . LEU A 1 191 ? 28.090 -9.072 -15.550 1.00 93.00 191 LEU A CA 1
ATOM 1562 C C . LEU A 1 191 ? 29.369 -8.522 -14.917 1.00 93.00 191 LEU A C 1
ATOM 1564 O O . LEU A 1 191 ? 30.186 -9.287 -14.409 1.00 93.00 191 LEU A O 1
ATOM 1568 N N . LEU A 1 192 ? 29.494 -7.202 -14.886 1.00 91.25 192 LEU A N 1
ATOM 1569 C CA . LEU A 1 192 ? 30.573 -6.482 -14.228 1.00 91.25 192 LEU A CA 1
ATOM 1570 C C . LEU A 1 192 ? 29.988 -5.558 -13.166 1.00 91.25 192 LEU A C 1
ATOM 1572 O O . LEU A 1 192 ? 29.028 -4.843 -13.431 1.00 91.25 192 LEU A O 1
ATOM 1576 N N . GLN A 1 193 ? 30.558 -5.565 -11.961 1.00 90.75 193 GLN A N 1
ATOM 1577 C CA . GLN A 1 193 ? 30.136 -4.654 -10.899 1.00 90.75 193 GLN A CA 1
ATOM 1578 C C . GLN A 1 193 ? 30.691 -3.247 -11.158 1.00 90.75 193 GLN A C 1
ATOM 1580 O O . GLN A 1 193 ? 31.902 -3.031 -11.100 1.00 90.75 193 GLN A O 1
ATOM 1585 N N . THR A 1 194 ? 29.803 -2.291 -11.408 1.00 87.38 194 THR A N 1
ATOM 1586 C CA . THR A 1 194 ? 30.128 -0.886 -11.674 1.00 87.38 194 THR A CA 1
ATOM 1587 C C . THR A 1 194 ? 30.023 -0.009 -10.421 1.00 87.38 194 THR A C 1
ATOM 1589 O O . THR A 1 194 ? 30.711 1.007 -10.351 1.00 87.38 194 THR A O 1
ATOM 1592 N N . ASN A 1 195 ? 29.247 -0.407 -9.398 1.00 81.50 195 ASN A N 1
ATOM 1593 C CA . ASN A 1 195 ? 29.160 0.298 -8.107 1.00 81.50 195 ASN A CA 1
ATOM 1594 C C . ASN A 1 195 ? 29.099 -0.671 -6.900 1.00 81.50 195 ASN A C 1
ATOM 1596 O O . ASN A 1 195 ? 28.427 -1.700 -6.994 1.00 81.50 195 ASN A O 1
ATOM 1600 N N . PRO 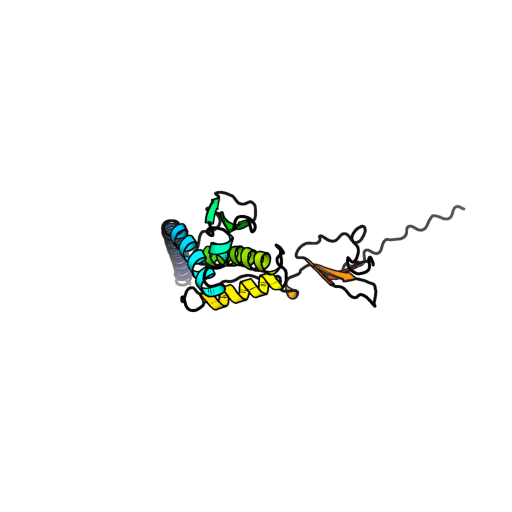A 1 196 ? 29.807 -0.389 -5.786 1.00 81.38 196 PRO A N 1
ATOM 1601 C CA . PRO A 1 196 ? 31.109 0.275 -5.827 1.00 81.38 196 PRO A CA 1
ATOM 1602 C C . PRO A 1 196 ? 31.998 -0.424 -6.860 1.00 81.38 196 PRO A C 1
ATOM 1604 O O . PRO A 1 196 ? 31.907 -1.644 -7.018 1.00 81.38 196 PRO A O 1
ATOM 1607 N N . ILE A 1 197 ? 32.850 0.331 -7.561 1.00 74.94 197 ILE A N 1
ATOM 1608 C CA . ILE A 1 197 ? 33.826 -0.255 -8.489 1.00 74.94 197 ILE A CA 1
ATOM 1609 C C . ILE A 1 197 ? 34.616 -1.294 -7.699 1.00 74.94 197 ILE A C 1
ATOM 1611 O O . ILE A 1 197 ? 35.317 -0.955 -6.738 1.00 74.94 197 ILE A O 1
ATOM 1615 N N . ALA A 1 198 ? 34.461 -2.566 -8.065 1.00 64.00 198 ALA A N 1
ATOM 1616 C CA . ALA A 1 198 ? 35.179 -3.635 -7.402 1.00 64.00 198 ALA A CA 1
ATOM 1617 C C . ALA A 1 198 ? 36.675 -3.341 -7.566 1.00 64.00 198 ALA A C 1
ATOM 1619 O O . ALA A 1 198 ? 37.194 -3.366 -8.683 1.00 64.00 198 ALA A O 1
ATOM 1620 N N . ARG A 1 199 ? 37.374 -3.018 -6.463 1.00 55.59 199 ARG A N 1
ATOM 1621 C CA . ARG A 1 199 ? 38.838 -2.936 -6.482 1.00 55.59 199 ARG A CA 1
ATOM 1622 C C . ARG A 1 199 ? 39.317 -4.263 -7.033 1.00 55.59 199 ARG A C 1
ATOM 1624 O O . ARG A 1 199 ? 39.024 -5.303 -6.448 1.00 55.59 199 ARG A O 1
ATOM 1631 N N . THR A 1 200 ? 39.989 -4.213 -8.174 1.00 43.56 200 THR A N 1
ATOM 1632 C CA . THR A 1 200 ? 40.506 -5.388 -8.855 1.00 43.56 200 THR A CA 1
ATOM 1633 C C . THR A 1 200 ? 41.350 -6.157 -7.845 1.00 43.56 200 THR A C 1
ATOM 1635 O O . THR A 1 200 ? 42.439 -5.715 -7.475 1.00 43.56 200 THR A O 1
ATOM 1638 N N . LEU A 1 201 ? 40.836 -7.282 -7.345 1.00 39.94 201 LEU A N 1
ATOM 1639 C CA . LEU A 1 201 ? 41.666 -8.271 -6.679 1.00 39.94 201 LEU A CA 1
ATOM 1640 C C . LEU A 1 201 ? 42.592 -8.787 -7.778 1.00 39.94 201 LEU A C 1
ATOM 1642 O O . LEU A 1 201 ? 42.200 -9.610 -8.602 1.00 39.94 201 LEU A O 1
ATOM 1646 N N . ARG A 1 202 ? 43.796 -8.208 -7.855 1.00 32.28 202 ARG A N 1
ATOM 1647 C CA . ARG A 1 202 ? 44.905 -8.779 -8.614 1.00 32.28 202 ARG A CA 1
ATOM 1648 C C . ARG A 1 202 ? 45.168 -10.142 -7.995 1.00 32.28 202 ARG A C 1
ATOM 1650 O O . ARG A 1 202 ? 45.812 -10.234 -6.956 1.00 32.28 202 ARG A O 1
ATOM 1657 N N . TRP A 1 203 ? 44.638 -11.184 -8.617 1.00 36.44 203 TRP A N 1
ATOM 1658 C CA . TRP A 1 203 ? 45.093 -12.539 -8.375 1.00 36.44 203 TRP A CA 1
ATOM 1659 C C . TRP A 1 203 ? 46.578 -12.568 -8.747 1.00 36.44 203 TRP A C 1
ATOM 1661 O O . TRP A 1 203 ? 46.932 -12.396 -9.914 1.00 36.44 203 TRP A O 1
ATOM 1671 N N . GLN A 1 204 ? 47.450 -12.674 -7.740 1.00 35.31 204 GLN A N 1
ATOM 1672 C CA . GLN A 1 204 ? 48.842 -13.041 -7.961 1.00 35.31 204 GLN A CA 1
ATOM 1673 C C . GLN A 1 204 ? 48.814 -14.421 -8.611 1.00 35.31 204 GLN A C 1
ATOM 1675 O O . GLN A 1 204 ? 48.346 -15.388 -8.017 1.00 35.31 204 GLN A O 1
ATOM 1680 N N . ILE A 1 205 ? 49.230 -14.482 -9.871 1.00 37.69 205 ILE A N 1
ATOM 1681 C CA . ILE A 1 205 ? 49.499 -15.746 -10.538 1.00 37.69 205 ILE A CA 1
ATOM 1682 C C . ILE A 1 205 ? 50.791 -16.250 -9.899 1.00 37.69 205 ILE A C 1
ATOM 1684 O O . ILE A 1 205 ? 51.853 -15.672 -10.133 1.00 37.69 205 ILE A O 1
ATOM 1688 N N . ASP A 1 206 ? 50.688 -17.281 -9.064 1.00 43.09 206 ASP A N 1
ATOM 1689 C CA . ASP A 1 206 ? 51.844 -18.058 -8.636 1.00 43.09 206 ASP A CA 1
ATOM 1690 C C . ASP A 1 206 ? 52.506 -18.639 -9.891 1.00 43.09 206 ASP A C 1
ATOM 1692 O O . ASP A 1 206 ? 51.958 -19.504 -10.578 1.00 43.09 206 ASP A O 1
ATOM 1696 N N . THR A 1 207 ? 53.680 -18.118 -10.241 1.00 39.41 207 THR A N 1
ATOM 1697 C CA . THR A 1 207 ? 54.546 -18.716 -11.257 1.00 39.41 207 THR A CA 1
ATOM 1698 C C . THR A 1 207 ? 55.058 -20.067 -10.748 1.00 39.41 207 THR A C 1
ATOM 1700 O O . THR A 1 207 ? 55.625 -20.104 -9.652 1.00 39.41 207 THR A O 1
ATOM 1703 N N . PRO A 1 208 ? 54.926 -21.167 -11.513 1.00 43.75 208 PRO A N 1
ATOM 1704 C CA . PRO A 1 208 ? 55.527 -22.444 -11.150 1.00 43.75 208 PRO A CA 1
ATOM 1705 C C . PRO A 1 208 ? 57.051 -22.317 -11.116 1.00 43.75 208 PRO A C 1
ATOM 1707 O O . PRO A 1 208 ? 57.657 -21.814 -12.063 1.00 43.75 208 PRO A O 1
ATOM 1710 N N . GLY A 1 209 ? 57.659 -22.769 -10.020 1.00 37.34 209 GLY A N 1
ATOM 1711 C CA . GLY A 1 209 ? 59.107 -22.797 -9.853 1.00 37.34 209 GLY A CA 1
ATOM 1712 C C . GLY A 1 209 ? 59.784 -23.632 -10.938 1.00 37.34 209 GLY A C 1
ATOM 1713 O O . GLY A 1 209 ? 59.430 -24.789 -11.165 1.00 37.34 209 GLY A O 1
ATOM 1714 N N . THR A 1 210 ? 60.777 -23.035 -11.591 1.00 38.00 210 THR A N 1
ATOM 1715 C CA . THR A 1 210 ? 61.716 -23.745 -12.454 1.00 38.00 210 THR A CA 1
ATOM 1716 C C . THR A 1 210 ? 62.606 -24.624 -11.586 1.00 38.00 210 THR A C 1
ATOM 1718 O O . THR A 1 210 ? 63.331 -24.143 -10.718 1.00 38.00 210 THR A O 1
ATOM 1721 N N . ILE A 1 211 ? 62.525 -25.923 -11.842 1.00 40.00 211 ILE A N 1
ATOM 1722 C CA . ILE A 1 211 ? 63.476 -26.938 -11.408 1.00 40.00 211 ILE A CA 1
ATOM 1723 C C . ILE A 1 211 ? 64.758 -26.707 -12.213 1.00 40.00 211 ILE A C 1
ATOM 1725 O O . ILE A 1 211 ? 64.678 -26.740 -13.437 1.00 40.00 211 ILE A O 1
ATOM 1729 N N . HIS A 1 212 ? 65.886 -26.455 -11.548 1.00 39.16 212 HIS A N 1
ATOM 1730 C CA . HIS A 1 212 ? 67.229 -26.954 -11.880 1.00 39.16 212 HIS A CA 1
ATOM 1731 C C . HIS A 1 212 ? 68.193 -26.627 -10.739 1.00 39.16 212 HIS A C 1
ATOM 1733 O O . HIS A 1 212 ? 68.224 -25.453 -10.310 1.00 39.16 212 HIS A O 1
#

Organism: Aureobasidium pullulans (NCBI:txid5580)

Secondary structure (DSSP, 8-state):
--STTHHHHHHHHHHHHHHHHHHHHHHHHHHHHHHHHHHHHHHHHHHHHHHHHHSSHHHHHHTS-EEEEES--TT-SEEEETTTTEEEEETTT--SHHHHHHHHHHHHHHHHHHHHHS--SSSHHHHHHHHHHHHHHGGGTS---------GGG-SEEEEES-TTT--EEEESSS---TTT---TTT---EEEEETT---------PPPPP-

Foldseek 3Di:
DDPPVVVVVVVVVVVVVVVVVVVVVVLVVQLVVCLVCVVVLLLVLLVLLCCLQPNCVLCVVLVGQEEAEDCDDPPDQWAAPLNNNYIYGHSPPCRHDLSSNLRSLLNVLQNVLCVVPVDRDLDPSSVVSSVSSQVSCVVVVSDGRDDDRVPLVQFQKKKFFPPPVGRDMDGDVDPPDDQVPDADPPPRGTIAIVHVRPPPPPPPDPDDDDDD